Protein AF-0000000083132086 (afdb_homodimer)

Solvent-accessible surface area (backbone atoms only — not comparable to full-atom values): 14743 Å² total; per-residue (Å²): 107,67,65,33,51,48,26,46,50,50,18,37,51,47,20,21,53,32,26,21,45,52,26,20,64,42,41,53,48,72,72,57,39,75,63,42,84,55,57,67,35,24,51,50,41,51,53,35,70,77,42,48,62,50,51,45,42,26,38,50,49,53,28,51,49,21,50,50,52,20,52,53,43,32,40,50,41,43,30,73,74,72,30,68,86,46,33,64,59,50,50,53,51,48,48,52,48,39,47,44,64,11,36,42,50,28,25,42,50,16,50,73,40,16,85,78,42,43,57,62,40,26,53,54,45,52,52,41,33,61,73,32,40,71,58,40,53,53,48,48,59,58,46,48,57,52,52,56,63,70,95,109,66,66,36,51,48,25,46,50,49,18,38,51,49,19,20,53,32,26,22,44,52,25,20,64,42,40,54,48,72,71,56,39,74,64,41,83,55,56,67,37,26,51,48,41,50,51,37,69,76,41,47,61,50,50,47,43,27,38,51,48,52,28,50,49,21,50,50,50,20,52,53,42,32,41,51,41,42,31,73,75,71,30,70,85,46,33,64,59,50,50,54,52,49,49,52,47,41,47,45,64,11,35,44,50,27,24,43,49,16,51,75,41,17,86,79,42,44,58,63,39,24,53,52,45,52,53,41,34,61,72,33,40,73,59,40,54,54,48,49,59,57,45,48,56,50,52,58,63,71,95

Radius of gyration: 19.29 Å; Cα contacts (8 Å, |Δi|>4): 379; chains: 2; bounding box: 40×55×46 Å

Nearest PDB structures (foldseek):
  7m1t-assembly1_B  TM=8.915E-01  e=3.059E-04  Methanoculleus thermophilus
  7m1t-assembly1_A  TM=8.456E-01  e=3.059E-04  Methanoculleus thermophilus
  7cfg-assembly1_A-2  TM=8.286E-01  e=5.144E-04  Thermus parvatiensis
  7m1u-assembly1_B  TM=8.649E-01  e=9.507E-04  Methanoculleus thermophilus
  7cff-assembly1_A-2  TM=7.088E-01  e=2.655E-04  Thermus parvatiensis

Structure (mmCIF, N/CA/C/O backbone):
data_AF-0000000083132086-model_v1
#
loop_
_entity.id
_entity.type
_entity.pdbx_description
1 polymer 'Mg2+ and Co2+ transporter CorB'
#
loop_
_atom_site.group_PDB
_atom_site.id
_atom_site.type_symbol
_atom_site.label_atom_id
_atom_site.label_alt_id
_atom_site.label_comp_id
_atom_site.label_asym_id
_atom_site.label_entity_id
_atom_site.label_seq_id
_atom_site.pdbx_PDB_ins_code
_atom_site.Cartn_x
_atom_site.Cartn_y
_atom_site.Cartn_z
_atom_site.occupancy
_atom_site.B_iso_or_equiv
_atom_site.auth_seq_id
_atom_site.auth_comp_id
_atom_site.auth_asym_id
_atom_site.auth_atom_id
_atom_site.pdbx_PDB_model_num
ATOM 1 N N . MET A 1 1 ? -17.143 -17.176 -17.148 1 86.59 1 MET A N 1
ATOM 2 C CA . MET A 1 1 ? -16.778 -15.772 -17.312 1 86.59 1 MET A CA 1
ATOM 3 C C . MET A 1 1 ? -17.264 -14.942 -16.128 1 86.59 1 MET A C 1
ATOM 5 O O . MET A 1 1 ? -16.534 -14.087 -15.622 1 86.59 1 MET A O 1
ATOM 9 N N . ALA A 1 2 ? -18.374 -15.3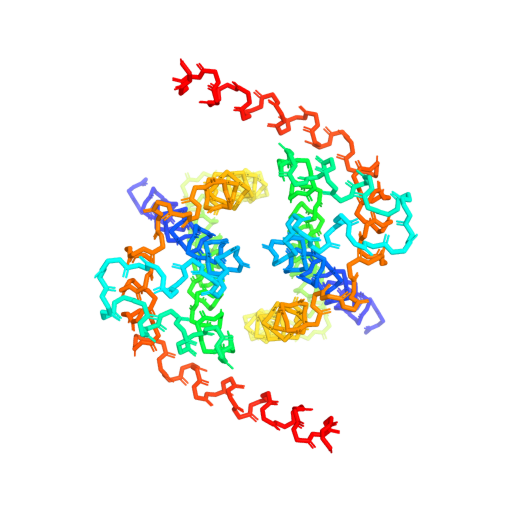59 -15.564 1 89.16 2 ALA A N 1
ATOM 10 C CA . ALA A 1 2 ? -18.938 -14.625 -14.434 1 89.16 2 ALA A CA 1
ATOM 11 C C . ALA A 1 2 ? -18.022 -14.705 -13.216 1 89.16 2 ALA A C 1
ATOM 13 O O . ALA A 1 2 ? -17.79 -13.701 -12.539 1 89.16 2 ALA A O 1
ATOM 14 N N . LEU A 1 3 ? -17.484 -15.832 -13.006 1 89.24 3 LEU A N 1
ATOM 15 C CA . LEU A 1 3 ? -16.595 -16.009 -11.863 1 89.24 3 LEU A CA 1
ATOM 16 C C . LEU A 1 3 ? -15.306 -15.216 -12.048 1 89.24 3 LEU A C 1
ATOM 18 O O . LEU A 1 3 ? -14.784 -14.639 -11.092 1 89.24 3 LEU A O 1
ATOM 22 N N . LEU A 1 4 ? -14.847 -15.204 -13.255 1 91.67 4 LEU A N 1
ATOM 23 C CA . LEU A 1 4 ? -13.652 -14.432 -13.579 1 91.67 4 LEU A CA 1
ATOM 24 C C . LEU A 1 4 ? -13.87 -12.949 -13.299 1 91.67 4 LEU A C 1
ATOM 26 O O . LEU A 1 4 ? -13.064 -12.318 -12.611 1 91.67 4 LEU A O 1
ATOM 30 N N . ILE A 1 5 ? -14.926 -12.443 -13.757 1 92.47 5 ILE A N 1
ATOM 31 C CA . ILE A 1 5 ? -15.272 -11.038 -13.572 1 92.47 5 ILE A CA 1
ATOM 32 C C . ILE A 1 5 ? -15.521 -10.759 -12.091 1 92.47 5 ILE A C 1
ATOM 34 O O . ILE A 1 5 ? -15.172 -9.689 -11.588 1 92.47 5 ILE A O 1
ATOM 38 N N . GLY A 1 6 ? -16.155 -11.74 -11.464 1 94.07 6 GLY A N 1
ATOM 39 C CA . GLY A 1 6 ? -16.403 -11.603 -10.038 1 94.07 6 GLY A CA 1
ATOM 40 C C .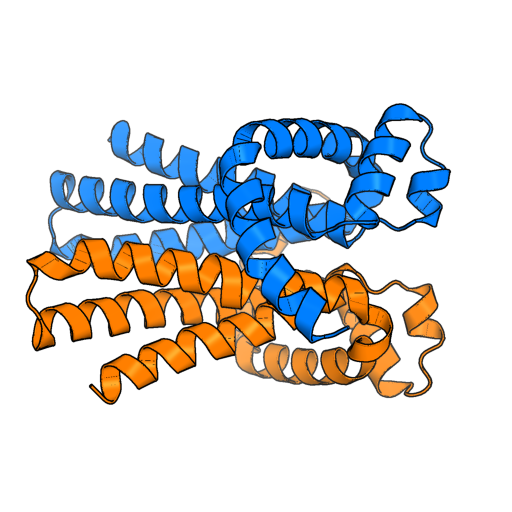 GLY A 1 6 ? -15.133 -11.44 -9.224 1 94.07 6 GLY A C 1
ATOM 41 O O . GLY A 1 6 ? -15.042 -10.549 -8.377 1 94.07 6 GLY A O 1
ATOM 42 N N . PHE A 1 7 ? -14.177 -12.253 -9.493 1 92.98 7 PHE A N 1
ATOM 43 C CA . PHE A 1 7 ? -12.901 -12.17 -8.792 1 92.98 7 PHE A CA 1
ATOM 44 C C . PHE A 1 7 ? -12.196 -10.855 -9.105 1 92.98 7 PHE A C 1
ATOM 46 O O . PHE A 1 7 ? -11.594 -10.242 -8.221 1 92.98 7 PHE A O 1
ATOM 53 N N . LEU A 1 8 ? -12.3 -10.478 -10.313 1 92.86 8 LEU A N 1
ATOM 54 C CA . LEU A 1 8 ? -11.662 -9.238 -10.741 1 92.86 8 LEU A CA 1
ATOM 55 C C . LEU A 1 8 ? -12.281 -8.036 -10.036 1 92.86 8 LEU A C 1
ATOM 57 O O . LEU A 1 8 ? -11.564 -7.191 -9.495 1 92.86 8 LEU A O 1
ATOM 61 N N . ILE A 1 9 ? -13.52 -7.953 -10.027 1 94.52 9 ILE A N 1
ATOM 62 C CA . ILE A 1 9 ? -14.232 -6.827 -9.431 1 94.52 9 ILE A CA 1
ATOM 63 C C . ILE A 1 9 ? -13.998 -6.809 -7.923 1 94.52 9 ILE A C 1
ATOM 65 O O . ILE A 1 9 ? -13.776 -5.747 -7.335 1 94.52 9 ILE A O 1
ATOM 69 N N . PHE A 1 10 ? -14.068 -7.947 -7.346 1 93.83 10 PHE A N 1
ATOM 70 C CA . PHE A 1 10 ? -13.829 -8.046 -5.911 1 93.83 10 PHE A CA 1
ATOM 71 C C . PHE A 1 10 ? -12.443 -7.522 -5.555 1 93.83 10 PHE A C 1
ATOM 73 O O . PHE A 1 10 ? -12.293 -6.731 -4.621 1 93.83 10 PHE A O 1
ATOM 80 N N . SER A 1 11 ? -11.473 -7.985 -6.293 1 92.59 11 SER A N 1
ATOM 81 C CA . SER A 1 11 ? -10.088 -7.609 -6.029 1 92.59 11 SER A CA 1
ATOM 82 C C . SER A 1 11 ? -9.869 -6.116 -6.249 1 92.59 11 SER A C 1
ATOM 84 O O . SER A 1 11 ? -9.308 -5.433 -5.39 1 92.59 11 SER A O 1
ATOM 86 N N . LEU A 1 12 ? -10.357 -5.566 -7.304 1 94.07 12 LEU A N 1
ATOM 87 C CA . LEU A 1 12 ? -10.117 -4.172 -7.661 1 94.07 12 LEU A CA 1
ATOM 88 C C . LEU A 1 12 ? -10.903 -3.235 -6.751 1 94.07 12 LEU A C 1
ATOM 90 O O . LEU A 1 12 ? -10.379 -2.21 -6.307 1 94.07 12 LEU A O 1
ATOM 94 N N . LEU A 1 13 ? -12.139 -3.558 -6.445 1 95.3 13 LEU A N 1
ATOM 95 C CA . LEU A 1 13 ? -12.99 -2.68 -5.65 1 95.3 13 LEU A CA 1
ATOM 96 C C . LEU A 1 13 ? -12.525 -2.642 -4.198 1 95.3 13 LEU A C 1
ATOM 98 O O . LEU A 1 13 ? -12.476 -1.573 -3.585 1 95.3 13 LEU A O 1
ATOM 102 N N . THR A 1 14 ? -12.276 -3.816 -3.691 1 95.17 14 THR A N 1
ATOM 103 C CA . THR A 1 14 ? -11.796 -3.871 -2.315 1 95.17 14 THR A CA 1
ATOM 104 C C . THR A 1 14 ? -10.48 -3.112 -2.17 1 95.17 14 THR A C 1
ATOM 106 O O . THR A 1 14 ? -10.317 -2.311 -1.248 1 95.17 14 THR A O 1
ATOM 109 N N . SER A 1 15 ? -9.595 -3.358 -3.057 1 94.06 15 SER A N 1
ATOM 110 C CA . SER A 1 15 ? -8.3 -2.685 -3.026 1 94.06 15 SER A CA 1
ATOM 111 C C . SER A 1 15 ? -8.451 -1.184 -3.245 1 94.06 15 SER A C 1
ATOM 113 O O . SER A 1 15 ? -7.741 -0.387 -2.629 1 94.06 15 SER A O 1
ATOM 115 N N . PHE A 1 16 ? -9.362 -0.814 -4.137 1 96.12 16 PHE A N 1
ATOM 116 C CA . PHE A 1 16 ? -9.639 0.593 -4.404 1 96.12 16 PHE A CA 1
ATOM 117 C C . PHE A 1 16 ? -10.07 1.311 -3.131 1 96.12 16 PHE A C 1
ATOM 119 O O . PHE A 1 16 ? -9.525 2.363 -2.79 1 96.12 16 PHE A O 1
ATOM 126 N N . VAL A 1 17 ? -10.976 0.755 -2.445 1 97.51 17 VAL A N 1
ATOM 127 C CA . VAL A 1 17 ? -11.517 1.36 -1.232 1 97.51 17 VAL A CA 1
ATOM 128 C C . VAL A 1 17 ? -10.437 1.412 -0.155 1 97.51 17 VAL A C 1
ATOM 130 O O . VAL A 1 17 ? -10.243 2.446 0.489 1 97.51 17 VAL A O 1
ATOM 133 N N . CYS A 1 18 ? -9.71 0.363 0.028 1 97.51 18 CYS A N 1
ATOM 134 C CA . CYS A 1 18 ? -8.664 0.303 1.043 1 97.51 18 CYS A CA 1
ATOM 135 C C . CYS A 1 18 ? -7.556 1.306 0.744 1 97.51 18 CYS A C 1
ATOM 137 O O . CYS A 1 18 ? -7.009 1.924 1.659 1 97.51 18 CYS A O 1
ATOM 139 N N . SER A 1 19 ? -7.256 1.45 -0.523 1 97.12 19 SER A N 1
ATOM 140 C CA . SER A 1 19 ? -6.216 2.384 -0.941 1 97.12 19 SER A CA 1
ATOM 141 C C . SER A 1 19 ? -6.606 3.824 -0.622 1 97.12 19 SER A C 1
ATOM 143 O O . SER A 1 19 ? -5.787 4.597 -0.121 1 97.12 19 SER A O 1
ATOM 145 N N . VAL A 1 20 ? -7.833 4.163 -0.904 1 97.89 20 VAL A N 1
ATOM 146 C CA . VAL A 1 20 ? -8.319 5.504 -0.597 1 97.89 20 VAL A CA 1
ATOM 147 C C . VAL A 1 20 ? -8.286 5.734 0.912 1 97.89 20 VAL A C 1
ATOM 149 O O . VAL A 1 20 ? -7.801 6.768 1.378 1 97.89 20 VAL A O 1
ATOM 152 N N . LEU A 1 21 ? -8.802 4.78 1.669 1 98.54 21 LEU A N 1
ATOM 153 C CA . LEU A 1 21 ? -8.866 4.906 3.121 1 98.54 21 LEU A CA 1
ATOM 154 C C . LEU A 1 21 ? -7.47 5.068 3.714 1 98.54 21 LEU A C 1
ATOM 156 O O . LEU A 1 21 ? -7.262 5.893 4.607 1 98.54 21 LEU A O 1
ATOM 160 N N . GLU A 1 22 ? -6.522 4.278 3.234 1 98.25 22 GLU A N 1
ATOM 161 C CA . GLU A 1 22 ? -5.141 4.349 3.702 1 98.25 22 GLU A CA 1
ATOM 162 C C . GLU A 1 22 ? -4.539 5.727 3.44 1 98.25 22 GLU A C 1
ATOM 164 O O . GLU A 1 22 ? -3.905 6.311 4.32 1 98.25 22 GLU A O 1
ATOM 169 N N . ALA A 1 23 ? -4.74 6.218 2.226 1 98.17 23 ALA A N 1
ATOM 170 C CA . ALA A 1 23 ? -4.178 7.508 1.835 1 98.17 23 ALA A CA 1
ATOM 171 C C . ALA A 1 23 ? -4.781 8.642 2.659 1 98.17 23 ALA A C 1
ATOM 173 O O . ALA A 1 23 ? -4.067 9.55 3.092 1 98.17 23 ALA A O 1
ATOM 174 N N . VAL A 1 24 ? -6.074 8.611 2.875 1 98.43 24 VAL A N 1
ATOM 175 C CA . VAL A 1 24 ? -6.745 9.633 3.671 1 98.43 24 VAL A CA 1
ATOM 176 C C . VAL A 1 24 ? -6.235 9.587 5.109 1 98.43 24 VAL A C 1
ATOM 178 O O . VAL A 1 24 ? -5.911 10.623 5.693 1 98.43 24 VAL A O 1
ATOM 181 N N . LEU A 1 25 ? -6.147 8.419 5.671 1 98.47 25 LEU A N 1
ATOM 182 C CA . LEU A 1 25 ? -5.701 8.241 7.049 1 98.47 25 LEU A CA 1
ATOM 183 C C . LEU A 1 25 ? -4.302 8.815 7.246 1 98.47 25 LEU A C 1
ATOM 185 O O . LEU A 1 25 ? -4.046 9.512 8.23 1 98.47 25 LEU A O 1
ATOM 189 N N . LEU A 1 26 ? -3.433 8.572 6.314 1 97.9 26 LEU A N 1
ATOM 190 C CA . LEU A 1 26 ? -2.044 8.993 6.455 1 97.9 26 LEU A CA 1
ATOM 191 C C . LEU A 1 26 ? -1.89 10.476 6.137 1 97.9 26 LEU A C 1
ATOM 193 O O . LEU A 1 26 ? -0.965 11.128 6.626 1 97.9 26 LEU A O 1
ATOM 197 N N . SER A 1 27 ? -2.84 11.035 5.411 1 97.54 27 SER A N 1
ATOM 198 C CA . SER A 1 27 ? -2.717 12.412 4.945 1 97.54 27 SER A CA 1
ATOM 199 C C . SER A 1 27 ? -3.416 13.382 5.891 1 97.54 27 SER A C 1
ATOM 201 O O . SER A 1 27 ? -3.068 14.563 5.948 1 97.54 27 SER A O 1
ATOM 203 N N . VAL A 1 28 ? -4.401 12.915 6.594 1 97.49 28 VAL A N 1
ATOM 204 C CA . VAL A 1 28 ? -5.194 13.8 7.442 1 97.49 28 VAL A CA 1
ATOM 205 C C . VAL A 1 28 ? -4.335 14.319 8.593 1 97.49 28 VAL A C 1
ATOM 207 O O . VAL A 1 28 ? -3.52 13.58 9.15 1 97.49 28 VAL A O 1
ATOM 210 N N . THR A 1 29 ? -4.553 15.534 8.941 1 95.16 29 THR A N 1
ATOM 211 C CA . THR A 1 29 ? -3.737 16.156 9.978 1 95.16 29 THR A CA 1
ATOM 212 C C . THR A 1 29 ? -4.546 16.353 11.256 1 95.16 29 THR A C 1
ATOM 214 O O . THR A 1 29 ? -5.774 16.453 11.211 1 95.16 29 THR A O 1
ATOM 217 N N . LEU A 1 30 ? -3.838 16.434 12.344 1 94.38 30 LEU A N 1
ATOM 218 C CA . LEU A 1 30 ? -4.49 16.584 13.641 1 94.38 30 LEU A CA 1
ATOM 219 C C . LEU A 1 30 ? -5.268 17.893 13.71 1 94.38 30 LEU A C 1
ATOM 221 O O . LEU A 1 30 ? -6.396 17.924 14.207 1 94.38 30 LEU A O 1
ATOM 225 N N . PRO A 1 31 ? -4.735 18.976 13.122 1 95.72 31 PRO A N 1
ATOM 226 C CA . PRO A 1 31 ? -5.509 20.22 13.13 1 95.72 31 PRO A CA 1
ATOM 227 C C . PRO A 1 31 ? -6.832 20.097 12.378 1 95.72 31 PRO A C 1
ATOM 229 O O . PRO A 1 31 ? -7.855 20.615 12.833 1 95.72 31 PRO A O 1
ATOM 232 N N . HIS A 1 32 ? -6.836 19.401 11.322 1 96.11 32 HIS A N 1
ATOM 233 C CA . HIS A 1 32 ? -8.065 19.207 10.562 1 96.11 32 HIS A CA 1
ATOM 234 C C . HIS A 1 32 ? -9.076 18.38 11.351 1 96.11 32 HIS A C 1
ATOM 236 O O . HIS A 1 32 ? -10.271 18.684 11.346 1 96.11 32 HIS A O 1
ATOM 242 N N . ILE A 1 33 ? -8.595 17.392 11.996 1 96.92 33 ILE A N 1
ATOM 243 C CA . ILE A 1 33 ? -9.445 16.508 12.786 1 96.92 33 ILE A CA 1
ATOM 244 C C . ILE A 1 33 ? -10.158 17.311 13.871 1 96.92 33 ILE A C 1
ATOM 246 O O . ILE A 1 33 ? -11.351 17.117 14.114 1 96.92 33 ILE A O 1
ATOM 250 N N . ALA A 1 34 ? -9.449 18.196 14.441 1 95.76 34 ALA A N 1
ATOM 251 C CA . ALA A 1 34 ? -9.986 19.024 15.517 1 95.76 34 ALA A CA 1
ATOM 252 C C . ALA A 1 34 ? -11.08 19.954 14.999 1 95.76 34 ALA A C 1
ATOM 254 O O . ALA A 1 34 ? -11.953 20.38 15.76 1 95.76 34 ALA A O 1
ATOM 255 N N . LEU A 1 35 ? -11.129 20.183 13.684 1 95.44 35 LEU A N 1
ATOM 256 C CA . LEU A 1 35 ? -12.047 21.151 13.095 1 95.44 35 LEU A CA 1
ATOM 257 C C . LEU A 1 35 ? -13.239 20.449 12.452 1 95.44 35 LEU A C 1
ATOM 259 O O . LEU A 1 35 ? -14.169 21.105 11.978 1 95.44 35 LEU A O 1
ATOM 263 N N . LEU A 1 36 ? -13.207 19.202 12.506 1 95.65 36 LEU A N 1
ATOM 264 C CA . LEU A 1 36 ? -14.299 18.465 11.881 1 95.65 36 LEU A CA 1
ATOM 265 C C . LEU A 1 36 ? -15.631 18.801 12.545 1 95.65 36 LEU A C 1
ATOM 267 O O . LEU A 1 36 ? -15.724 18.84 13.774 1 95.65 36 LEU A O 1
ATOM 271 N N . LYS A 1 37 ? -16.625 19.025 11.76 1 94.33 37 LYS A N 1
ATOM 272 C CA . LYS A 1 37 ? -17.959 19.331 12.269 1 94.33 37 LYS A CA 1
ATOM 273 C C . LYS A 1 37 ? -18.56 18.13 12.993 1 94.33 37 LYS A C 1
ATOM 275 O O . LYS A 1 37 ? -19.185 18.283 14.045 1 94.33 37 LYS A O 1
ATOM 280 N N . ASN A 1 38 ? -18.413 16.989 12.332 1 95.82 38 ASN A N 1
ATOM 281 C CA . ASN A 1 38 ? -18.85 15.76 12.985 1 95.82 38 ASN A CA 1
ATOM 282 C C . ASN A 1 38 ? -17.86 15.312 14.057 1 95.82 38 ASN A C 1
ATOM 284 O O . ASN A 1 38 ? -16.882 14.625 13.757 1 95.82 38 ASN A O 1
ATOM 288 N N . LYS A 1 39 ? -18.196 15.53 15.292 1 96.09 39 LYS A N 1
ATOM 289 C CA . LYS A 1 39 ? -17.29 15.3 16.413 1 96.09 39 LYS A CA 1
ATOM 290 C C . LYS A 1 39 ? -17.021 13.81 16.606 1 96.09 39 LYS A C 1
ATOM 292 O O . LYS A 1 39 ? -15.934 13.421 17.038 1 96.09 39 LYS A O 1
ATOM 297 N N . LYS A 1 40 ? -17.997 13.052 16.293 1 97.81 40 LYS A N 1
ATOM 298 C CA . LYS A 1 40 ? -17.81 11.608 16.408 1 97.81 40 LYS A CA 1
ATOM 299 C C . LYS A 1 40 ? -16.763 11.109 15.417 1 97.81 40 LYS A C 1
ATOM 301 O O . LYS A 1 40 ? -15.88 10.329 15.779 1 97.81 40 LYS A O 1
ATOM 306 N N . ALA A 1 41 ? -16.832 11.536 14.246 1 97.84 41 ALA A N 1
ATOM 307 C CA . ALA A 1 41 ? -15.836 11.192 13.234 1 97.84 41 ALA A CA 1
ATOM 308 C C . ALA A 1 41 ? -14.448 11.677 13.642 1 97.84 41 ALA A C 1
ATOM 310 O O . ALA A 1 41 ? -13.453 10.981 13.429 1 97.84 41 ALA A O 1
ATOM 311 N N . GLY A 1 42 ? -14.426 12.903 14.199 1 98.1 42 GLY A N 1
ATOM 312 C CA . GLY A 1 42 ? -13.169 13.442 14.692 1 98.1 42 GLY A CA 1
ATOM 313 C C . GLY A 1 42 ? -12.536 12.588 15.773 1 98.1 42 GLY A C 1
ATOM 314 O O . GLY A 1 42 ? -11.328 12.342 15.75 1 98.1 42 GLY A O 1
ATOM 315 N N . LYS A 1 43 ? -13.336 12.072 16.664 1 98.04 43 LYS A N 1
ATOM 316 C CA . LYS A 1 43 ? -12.846 11.234 17.755 1 98.04 43 LYS A CA 1
ATOM 317 C C . LYS A 1 43 ? -12.305 9.907 17.229 1 98.04 43 LYS A C 1
ATOM 319 O O . LYS A 1 43 ? -11.27 9.425 17.693 1 98.04 43 LYS A O 1
ATOM 324 N N . ILE A 1 44 ? -12.966 9.382 16.321 1 98.22 44 ILE A N 1
ATOM 325 C CA . ILE A 1 44 ? -12.558 8.114 15.726 1 98.22 44 ILE A CA 1
ATOM 326 C C . ILE A 1 44 ? -11.204 8.277 15.04 1 98.22 44 ILE A C 1
ATOM 328 O O . ILE A 1 44 ? -10.279 7.499 15.284 1 98.22 44 ILE A O 1
ATOM 332 N N . LEU A 1 45 ? -11.055 9.339 14.24 1 98.19 45 LEU A N 1
ATOM 333 C CA . LEU A 1 45 ? -9.821 9.564 13.495 1 98.19 45 LEU A CA 1
ATOM 334 C C . LEU A 1 45 ? -8.668 9.887 14.439 1 98.19 45 LEU A C 1
ATOM 336 O O . LEU A 1 45 ? -7.535 9.456 14.212 1 98.19 45 LEU A O 1
ATOM 340 N N . ALA A 1 46 ? -8.983 10.682 15.469 1 97.86 46 ALA A N 1
ATOM 341 C CA . ALA A 1 46 ? -7.951 10.997 16.454 1 97.86 46 ALA A CA 1
ATOM 342 C C . ALA A 1 46 ? -7.43 9.731 17.127 1 97.86 46 ALA A C 1
ATOM 344 O O . ALA A 1 46 ? -6.229 9.6 17.373 1 97.86 46 ALA A O 1
ATOM 345 N N . GLY A 1 47 ? -8.336 8.867 17.432 1 97.46 47 GLY A N 1
ATOM 346 C CA . GLY A 1 47 ? -7.944 7.582 17.989 1 97.46 47 GLY A CA 1
ATOM 347 C C . GLY A 1 47 ? -7.061 6.772 17.058 1 97.46 47 GLY A C 1
ATOM 348 O O . GLY A 1 47 ? -6.059 6.197 17.489 1 97.46 47 GLY A O 1
ATOM 349 N N . PHE A 1 48 ? -7.379 6.749 15.815 1 97.21 48 PHE A N 1
ATOM 350 C CA . PHE A 1 48 ? -6.607 6.007 14.826 1 97.21 48 PHE A CA 1
ATOM 351 C C . PHE A 1 48 ? -5.246 6.655 14.603 1 97.21 48 PHE A C 1
ATOM 353 O O . PHE A 1 48 ? -4.25 5.962 14.387 1 97.21 48 PHE A O 1
ATOM 360 N N . LYS A 1 49 ? -5.2 7.977 14.627 1 95.94 49 LYS A N 1
ATOM 361 C CA . LYS A 1 49 ? -3.933 8.68 14.449 1 95.94 49 LYS A CA 1
ATOM 362 C C . LYS A 1 49 ? -3.006 8.452 15.64 1 95.94 49 LYS A C 1
ATOM 364 O O . LYS A 1 49 ? -1.782 8.467 15.492 1 95.94 49 LYS A O 1
ATOM 369 N N . SER A 1 50 ? -3.593 8.275 16.814 1 94.84 50 SER A N 1
ATOM 370 C CA . SER A 1 50 ? -2.804 8.028 18.016 1 94.84 50 SER A CA 1
ATOM 371 C C . SER A 1 50 ? -2.238 6.612 18.024 1 94.84 50 SER A C 1
ATOM 373 O O . SER A 1 50 ? -1.232 6.343 18.685 1 94.84 50 SER A O 1
ATOM 375 N N . ASP A 1 51 ? -2.922 5.707 17.304 1 92.99 51 ASP A N 1
ATOM 376 C CA . ASP A 1 51 ? -2.462 4.333 17.124 1 92.99 51 ASP A CA 1
ATOM 377 C C . ASP A 1 51 ? -2.723 3.849 15.7 1 92.99 51 ASP A C 1
ATOM 379 O O . ASP A 1 51 ? -3.753 3.227 15.429 1 92.99 51 ASP A O 1
ATOM 383 N N . LEU A 1 52 ? -1.72 3.992 14.928 1 94 52 LEU A N 1
ATOM 384 C CA . LEU A 1 52 ? -1.874 3.728 13.501 1 94 52 LEU A CA 1
ATOM 385 C C . LEU A 1 52 ? -1.845 2.23 13.219 1 94 52 LEU A C 1
ATOM 387 O O . LEU A 1 52 ? -2.253 1.789 12.142 1 94 52 LEU A O 1
ATOM 391 N N . ASN A 1 53 ? -1.399 1.466 14.173 1 92.32 53 ASN A N 1
ATOM 392 C CA . ASN A 1 53 ? -1.253 0.031 13.95 1 92.32 53 ASN A CA 1
ATOM 393 C C . ASN A 1 53 ? -2.594 -0.626 13.636 1 92.32 53 ASN A C 1
ATOM 395 O O . ASN A 1 53 ? -2.699 -1.413 12.695 1 92.32 53 ASN A O 1
ATOM 399 N N . LYS A 1 54 ? -3.592 -0.245 14.297 1 94.23 54 LYS A N 1
ATOM 400 C CA . LYS A 1 54 ? -4.887 -0.908 14.175 1 94.23 54 LYS A CA 1
ATOM 401 C C . LYS A 1 54 ? -5.515 -0.639 12.81 1 94.23 54 LYS A C 1
ATOM 403 O O . LYS A 1 54 ? -5.825 -1.574 12.069 1 94.23 54 LYS A O 1
ATOM 408 N N . PRO A 1 55 ? -5.698 0.626 12.507 1 96.69 55 PRO A N 1
ATOM 409 C CA . PRO A 1 55 ? -6.353 0.864 11.218 1 96.69 55 PRO A CA 1
ATOM 410 C C . PRO A 1 55 ? -5.494 0.433 10.032 1 96.69 55 PRO A C 1
ATOM 412 O O . PRO A 1 55 ? -6.024 -0.021 9.014 1 96.69 55 PRO A O 1
ATOM 415 N N . LEU A 1 56 ? -4.194 0.534 10.086 1 96.2 56 LEU A N 1
ATOM 416 C CA . LEU A 1 56 ? -3.333 0.092 8.995 1 96.2 56 LEU A CA 1
ATOM 417 C C . LEU A 1 56 ? -3.384 -1.425 8.842 1 96.2 56 LEU A C 1
ATOM 419 O O . LEU A 1 56 ? -3.446 -1.938 7.722 1 96.2 56 LEU A O 1
ATOM 423 N N . THR A 1 57 ? -3.352 -2.091 9.982 1 94.81 57 THR A N 1
ATOM 424 C CA . THR A 1 57 ? -3.474 -3.544 9.938 1 94.81 57 THR A CA 1
ATOM 425 C C . THR A 1 57 ? -4.775 -3.956 9.255 1 94.81 57 THR A C 1
ATOM 427 O O . THR A 1 57 ? -4.782 -4.858 8.414 1 94.81 57 THR A O 1
ATOM 430 N N . ALA A 1 58 ? -5.826 -3.279 9.632 1 96.41 58 ALA A N 1
ATOM 431 C CA . ALA A 1 58 ? -7.137 -3.619 9.085 1 96.41 58 ALA A CA 1
ATOM 432 C C . ALA A 1 58 ? -7.175 -3.399 7.575 1 96.41 58 ALA A C 1
ATOM 434 O O . ALA A 1 58 ? -7.538 -4.303 6.819 1 96.41 58 ALA A O 1
ATOM 435 N N . VAL A 1 59 ? -6.777 -2.273 7.151 1 97.13 59 VAL A N 1
ATOM 436 C CA . VAL A 1 59 ? -6.882 -1.888 5.747 1 97.13 59 VAL A CA 1
ATOM 437 C C . VAL A 1 59 ? -5.892 -2.699 4.913 1 97.13 59 VAL A C 1
ATOM 439 O O . VAL A 1 59 ? -6.23 -3.176 3.827 1 97.13 59 VAL A O 1
ATOM 442 N N . LEU A 1 60 ? -4.691 -2.897 5.39 1 94.73 60 LEU A N 1
ATOM 443 C CA . LEU A 1 60 ? -3.648 -3.575 4.629 1 94.73 60 LEU A CA 1
ATOM 444 C C . LEU A 1 60 ? -3.924 -5.072 4.542 1 94.73 60 LEU A C 1
ATOM 446 O O . LEU A 1 60 ? -3.618 -5.707 3.53 1 94.73 60 LEU A O 1
ATOM 450 N N . THR A 1 61 ? -4.463 -5.581 5.598 1 93.07 61 THR A N 1
ATOM 451 C CA . THR A 1 61 ? -4.838 -6.991 5.561 1 93.07 61 THR A CA 1
ATOM 452 C C . THR A 1 61 ? -5.911 -7.237 4.504 1 93.07 61 THR A C 1
ATOM 454 O O . THR A 1 61 ? -5.778 -8.141 3.676 1 93.07 61 THR A O 1
ATOM 457 N N . LEU A 1 62 ? -6.925 -6.46 4.572 1 94 62 LEU A N 1
ATOM 458 C CA . LEU A 1 62 ? -8.006 -6.623 3.607 1 94 62 LEU A CA 1
ATOM 459 C C . LEU A 1 62 ? -7.504 -6.395 2.185 1 94 62 LEU A C 1
ATOM 461 O O . LEU A 1 62 ? -7.91 -7.1 1.258 1 94 62 LEU A O 1
ATOM 465 N N . ASN A 1 63 ? -6.697 -5.434 2.007 1 92.63 63 ASN A N 1
ATOM 466 C CA . ASN A 1 63 ? -6.113 -5.143 0.702 1 92.63 63 ASN A CA 1
ATOM 467 C C . ASN A 1 63 ? -5.287 -6.317 0.184 1 92.63 63 ASN A C 1
ATOM 469 O O . ASN A 1 63 ? -5.396 -6.69 -0.986 1 92.63 63 ASN A O 1
ATOM 473 N N . THR A 1 64 ? -4.471 -6.883 1.02 1 86.58 64 THR A N 1
ATOM 474 C CA . THR A 1 64 ? -3.637 -8.025 0.661 1 86.58 64 THR A CA 1
ATOM 475 C C . THR A 1 64 ? -4.499 -9.238 0.322 1 86.58 64 THR A C 1
ATOM 477 O O . THR A 1 64 ? -4.209 -9.966 -0.63 1 86.58 64 THR A O 1
ATOM 480 N N . VAL A 1 65 ? -5.505 -9.462 1.071 1 86.78 65 VAL A N 1
ATOM 481 C CA . VAL A 1 65 ? -6.437 -10.551 0.795 1 86.78 65 VAL A CA 1
ATOM 482 C C . VAL A 1 65 ? -7.121 -10.317 -0.55 1 86.78 65 VAL A C 1
ATOM 484 O O . VAL A 1 65 ? -7.283 -11.249 -1.342 1 86.78 65 VAL A O 1
ATOM 487 N N . GLY A 1 66 ? -7.553 -9.109 -0.755 1 88.81 66 GLY A N 1
ATOM 488 C CA . GLY A 1 66 ? -8.13 -8.769 -2.046 1 88.81 66 GLY A CA 1
ATOM 489 C C . GLY A 1 66 ? -7.211 -9.082 -3.212 1 88.81 66 GLY A C 1
ATOM 490 O O . GLY A 1 66 ? -7.63 -9.707 -4.189 1 88.81 66 GLY A O 1
ATOM 491 N N . HIS A 1 67 ? -5.939 -8.711 -3.109 1 85.58 67 HIS A N 1
ATOM 492 C CA . HIS A 1 67 ? -4.947 -8.959 -4.15 1 85.58 67 HIS A CA 1
ATOM 493 C C . HIS A 1 67 ? -4.732 -10.454 -4.361 1 85.58 67 HIS A C 1
ATOM 495 O O . HIS A 1 67 ? -4.693 -10.924 -5.501 1 85.58 67 HIS A O 1
ATOM 501 N N . THR A 1 68 ? -4.607 -11.17 -3.298 1 81.65 68 THR A N 1
ATOM 502 C CA . THR A 1 68 ? -4.297 -12.594 -3.361 1 81.65 68 THR A CA 1
ATOM 503 C C . THR A 1 68 ? -5.475 -13.379 -3.931 1 81.65 68 THR A C 1
ATOM 505 O O . THR A 1 68 ? -5.301 -14.203 -4.831 1 81.65 68 THR A O 1
ATOM 508 N N . VAL A 1 69 ? -6.675 -13.111 -3.4 1 85.23 69 VAL A N 1
ATOM 509 C CA . VAL A 1 69 ? -7.874 -13.781 -3.892 1 85.23 69 VAL A CA 1
ATOM 510 C C . VAL A 1 69 ? -8.088 -13.441 -5.365 1 85.23 69 VAL A C 1
ATOM 512 O O . VAL A 1 69 ? -8.475 -14.303 -6.157 1 85.23 69 VAL A O 1
ATOM 515 N N . GLY A 1 70 ? -7.828 -12.221 -5.697 1 87.32 70 GLY A N 1
ATOM 516 C CA . GLY A 1 70 ? -7.928 -11.813 -7.089 1 87.32 70 GLY A CA 1
ATOM 517 C C . GLY A 1 70 ? -6.936 -12.522 -7.992 1 87.32 70 GLY A C 1
ATOM 518 O O . GLY A 1 70 ? -7.304 -13.015 -9.06 1 87.32 70 GLY A O 1
ATOM 519 N N . ALA A 1 71 ? -5.717 -12.567 -7.585 1 83.85 71 ALA A N 1
ATOM 520 C CA . ALA A 1 71 ? -4.666 -13.189 -8.386 1 83.85 71 ALA A CA 1
ATOM 521 C C . ALA A 1 71 ? -4.937 -14.677 -8.586 1 83.85 71 ALA A C 1
ATOM 523 O O . ALA A 1 71 ? -4.853 -15.185 -9.707 1 83.85 71 ALA A O 1
ATOM 524 N N . VAL A 1 72 ? -5.277 -15.369 -7.509 1 82.1 72 VAL A N 1
ATOM 525 C CA . VAL A 1 72 ? -5.543 -16.802 -7.571 1 82.1 72 VAL A CA 1
ATOM 526 C C . VAL A 1 72 ? -6.829 -17.056 -8.354 1 82.1 72 VAL A C 1
ATOM 528 O O . VAL A 1 72 ? -6.88 -17.946 -9.205 1 82.1 72 VAL A O 1
ATOM 531 N N . GLY A 1 73 ? -7.892 -16.31 -8.01 1 89.47 73 GLY A N 1
ATOM 532 C CA . GLY A 1 73 ? -9.176 -16.495 -8.667 1 89.47 73 GLY A CA 1
ATOM 533 C C . GLY A 1 73 ? -9.127 -16.222 -10.159 1 89.47 73 GLY A C 1
ATOM 534 O O . GLY A 1 73 ? -9.563 -17.05 -10.961 1 89.47 73 GLY A O 1
ATOM 535 N N . VAL A 1 74 ? -8.578 -15.068 -10.529 1 89.91 74 VAL A N 1
ATOM 536 C CA . VAL A 1 74 ? -8.475 -14.696 -11.936 1 89.91 74 VAL A CA 1
ATOM 537 C C . VAL A 1 74 ? -7.544 -15.665 -12.66 1 89.91 74 VAL A C 1
ATOM 539 O O . VAL A 1 74 ? -7.848 -16.118 -13.767 1 89.91 74 VAL A O 1
ATOM 542 N N . GLY A 1 75 ? -6.417 -15.932 -12.045 1 87.7 75 GLY A N 1
ATOM 543 C CA . GLY A 1 75 ? -5.492 -16.88 -12.645 1 87.7 75 GLY A CA 1
ATOM 544 C C . GLY A 1 75 ? -6.118 -18.236 -12.911 1 87.7 75 GLY A C 1
ATOM 545 O O . GLY A 1 75 ? -5.947 -18.803 -13.992 1 87.7 75 GLY A O 1
ATOM 546 N N . THR A 1 76 ? -6.845 -18.812 -11.962 1 87.3 76 THR A N 1
ATOM 547 C CA . THR A 1 76 ? -7.498 -20.109 -12.097 1 87.3 76 THR A CA 1
ATOM 548 C C . THR A 1 76 ? -8.557 -20.07 -13.195 1 87.3 76 THR A C 1
ATOM 550 O O . THR A 1 76 ? -8.63 -20.976 -14.028 1 87.3 76 THR A O 1
ATOM 553 N N . GLN A 1 77 ? -9.309 -19.005 -13.168 1 92.86 77 GLN A N 1
ATOM 554 C CA . GLN A 1 77 ? -10.391 -18.906 -14.142 1 92.86 77 GLN A CA 1
ATOM 555 C C . GLN A 1 77 ? -9.844 -18.731 -15.555 1 92.86 77 GLN A C 1
ATOM 557 O O . GLN A 1 77 ? -10.425 -19.236 -16.518 1 92.86 77 GLN A O 1
ATOM 562 N N . VAL A 1 78 ? -8.766 -18.02 -15.717 1 91.88 78 VAL A N 1
ATOM 563 C CA . VAL A 1 78 ? -8.151 -17.842 -17.029 1 91.88 78 VAL A CA 1
ATOM 564 C C . VAL A 1 78 ? -7.616 -19.18 -17.534 1 91.88 78 VAL A C 1
ATOM 566 O O . VAL A 1 78 ? -7.743 -19.498 -18.719 1 91.88 78 VAL A O 1
ATOM 569 N N . THR A 1 79 ? -7.025 -19.968 -16.644 1 89.54 79 THR A N 1
ATOM 570 C CA . THR A 1 79 ? -6.506 -21.279 -17.018 1 89.54 79 THR A CA 1
ATOM 571 C C . THR A 1 79 ? -7.641 -22.214 -17.426 1 89.54 79 THR A C 1
ATOM 573 O O . THR A 1 79 ? -7.51 -22.977 -18.385 1 89.54 79 THR A O 1
ATOM 576 N N . VAL A 1 80 ? -8.75 -22.182 -16.732 1 92.44 80 VAL A N 1
ATOM 577 C CA . VAL A 1 80 ? -9.894 -23.048 -17.001 1 92.44 80 VAL A CA 1
ATOM 578 C C . VAL A 1 80 ? -10.55 -22.643 -18.319 1 92.44 80 VAL A C 1
ATOM 580 O O . VAL A 1 80 ? -10.935 -23.501 -19.116 1 92.44 80 VAL A O 1
ATOM 583 N N . LEU A 1 81 ? -10.613 -21.367 -18.566 1 93.39 81 LEU A N 1
ATOM 584 C CA . LEU A 1 81 ? -11.382 -20.87 -19.702 1 93.39 81 LEU A CA 1
ATOM 585 C C . LEU A 1 81 ? -10.518 -20.807 -20.957 1 93.39 81 LEU A C 1
ATOM 587 O O . LEU A 1 81 ? -11.013 -21.018 -22.067 1 93.39 81 LEU A O 1
ATOM 591 N N . TYR A 1 82 ? -9.2 -20.377 -20.809 1 93.63 82 TYR A N 1
ATOM 592 C CA . TYR A 1 82 ? -8.41 -20.05 -21.99 1 93.63 82 TYR A CA 1
ATOM 593 C C . TYR A 1 82 ? -7.151 -20.906 -22.059 1 93.63 82 TYR A C 1
ATOM 595 O O . TYR A 1 82 ? -6.444 -20.901 -23.069 1 93.63 82 TYR A O 1
ATOM 603 N N . GLY A 1 83 ? -6.843 -21.68 -21.026 1 90.72 83 GLY A N 1
ATOM 604 C CA . GLY A 1 83 ? -5.681 -22.554 -21.027 1 90.72 83 GLY A CA 1
ATOM 605 C C . GLY A 1 83 ? -4.505 -21.985 -20.255 1 90.72 83 GLY A C 1
ATOM 606 O O . GLY A 1 83 ? -4.477 -20.791 -19.947 1 90.72 83 GLY A O 1
ATOM 607 N N . ASP A 1 84 ? -3.468 -22.775 -20.001 1 88.64 84 ASP A N 1
ATOM 608 C CA . ASP A 1 84 ? -2.339 -22.468 -19.129 1 88.64 84 ASP A CA 1
ATOM 609 C C . ASP A 1 84 ? -1.414 -21.436 -19.771 1 88.64 84 ASP A C 1
ATOM 611 O O . ASP A 1 84 ? -0.726 -20.691 -19.07 1 88.64 84 ASP A O 1
ATOM 615 N N . HIS A 1 85 ? -1.459 -21.397 -21.03 1 89.83 85 HIS A N 1
ATOM 616 C CA . HIS A 1 85 ? -0.533 -20.521 -21.738 1 89.83 85 HIS A CA 1
ATOM 617 C C . HIS A 1 85 ? -0.865 -19.053 -21.492 1 89.83 85 HIS A C 1
ATOM 619 O O . HIS A 1 85 ? -0.02 -18.179 -21.695 1 89.83 85 HIS A O 1
ATOM 625 N N . TYR A 1 86 ? -2.091 -18.798 -21.008 1 90.12 86 TYR A N 1
ATOM 626 C CA . TYR A 1 86 ? -2.517 -17.415 -20.829 1 90.12 86 TYR A CA 1
ATOM 627 C C . TYR A 1 86 ? -2.348 -16.975 -19.379 1 90.12 86 TYR A C 1
ATOM 629 O O . TYR A 1 86 ? -2.615 -15.821 -19.039 1 90.12 86 TYR A O 1
ATOM 637 N N . LEU A 1 87 ? -1.855 -17.841 -18.542 1 85.63 87 LEU A N 1
ATOM 638 C CA . LEU A 1 87 ? -1.709 -17.536 -17.123 1 85.63 87 LEU A CA 1
ATOM 639 C C . LEU A 1 87 ? -0.718 -16.396 -16.911 1 85.63 87 LEU A C 1
ATOM 641 O O . LEU A 1 87 ? -0.985 -15.471 -16.141 1 85.63 87 LEU A O 1
ATOM 645 N N . GLY A 1 88 ? 0.445 -16.45 -17.567 1 85.03 88 GLY A N 1
ATOM 646 C CA . GLY A 1 88 ? 1.444 -15.401 -17.439 1 85.03 88 GLY A CA 1
ATOM 647 C C . GLY A 1 88 ? 0.934 -14.037 -17.867 1 85.03 88 GLY A C 1
ATOM 648 O O . GLY A 1 88 ? 1.107 -13.051 -17.148 1 85.03 88 GLY A O 1
ATOM 649 N N . VAL A 1 89 ? 0.34 -13.997 -18.981 1 88.21 89 VAL A N 1
ATOM 650 C CA . VAL A 1 89 ? -0.175 -12.748 -19.534 1 88.21 89 VAL A CA 1
ATOM 651 C C . VAL A 1 89 ? -1.271 -12.195 -18.626 1 88.21 89 VAL A C 1
ATOM 653 O O . VAL A 1 89 ? -1.334 -10.987 -18.383 1 88.21 89 VAL A O 1
ATOM 656 N N . SER A 1 90 ? -2.16 -13.067 -18.2 1 88.56 90 SER A N 1
ATOM 657 C CA . SER A 1 90 ? -3.245 -12.624 -17.33 1 88.56 90 SER A CA 1
ATOM 658 C C . SER A 1 90 ? -2.709 -12.07 -16.015 1 88.56 90 SER A C 1
ATOM 660 O O . SER A 1 90 ? -3.258 -11.109 -15.471 1 88.56 90 SER A O 1
ATOM 662 N N . SER A 1 91 ? -1.667 -12.636 -15.486 1 84.12 91 SER A N 1
ATOM 663 C CA . SER A 1 91 ? -1.047 -12.159 -14.254 1 84.12 91 SER A CA 1
ATOM 664 C C . SER A 1 91 ? -0.468 -10.76 -14.432 1 84.12 91 SER A C 1
ATOM 666 O O . SER A 1 91 ? -0.613 -9.907 -13.554 1 84.12 91 SER A O 1
ATOM 668 N N . VAL A 1 92 ? 0.19 -10.562 -15.562 1 85.41 92 VAL A N 1
ATOM 669 C CA . VAL A 1 92 ? 0.786 -9.263 -15.854 1 85.41 92 VAL A CA 1
ATOM 670 C C . VAL A 1 92 ? -0.311 -8.211 -15.997 1 85.41 92 VAL A C 1
ATOM 672 O O . VAL A 1 92 ? -0.192 -7.104 -15.466 1 85.41 92 VAL A O 1
ATOM 675 N N . VAL A 1 93 ? -1.34 -8.582 -16.69 1 88.53 93 VAL A N 1
ATOM 676 C CA . VAL A 1 93 ? -2.449 -7.659 -16.911 1 88.53 93 VAL A CA 1
ATOM 677 C C . VAL A 1 93 ? -3.111 -7.319 -15.577 1 88.53 93 VAL A C 1
ATOM 679 O O . VAL A 1 93 ? -3.416 -6.154 -15.308 1 88.53 93 VAL A O 1
ATOM 682 N N . LEU A 1 94 ? -3.372 -8.326 -14.776 1 86.98 94 LEU A N 1
ATOM 683 C CA . LEU A 1 94 ? -3.983 -8.097 -13.471 1 86.98 94 LEU A CA 1
ATOM 684 C C . LEU A 1 94 ? -3.106 -7.191 -12.612 1 86.98 94 LEU A C 1
ATOM 686 O O . LEU A 1 94 ? -3.61 -6.295 -11.932 1 86.98 94 LEU A O 1
ATOM 690 N N . THR A 1 95 ? -1.804 -7.419 -12.666 1 84.34 95 THR A N 1
ATOM 691 C CA . THR A 1 95 ? -0.867 -6.615 -11.89 1 84.34 95 THR A CA 1
ATOM 692 C C . THR A 1 95 ? -0.94 -5.149 -12.304 1 84.34 95 THR A C 1
ATOM 694 O O . THR A 1 95 ? -0.972 -4.258 -11.453 1 84.34 95 THR A O 1
ATOM 697 N N . ILE A 1 96 ? -0.982 -4.93 -13.559 1 87.06 96 ILE A N 1
ATOM 698 C CA . ILE A 1 96 ? -1.05 -3.568 -14.078 1 87.06 96 ILE A CA 1
ATOM 699 C C . ILE A 1 96 ? -2.369 -2.923 -13.659 1 87.06 96 ILE A C 1
ATOM 701 O O . ILE A 1 96 ? -2.393 -1.769 -13.226 1 87.06 96 ILE A O 1
ATOM 705 N N . LEU A 1 97 ? -3.462 -3.643 -13.793 1 89.06 97 LEU A N 1
ATOM 706 C CA . LEU A 1 97 ? -4.777 -3.13 -13.423 1 89.06 97 LEU A CA 1
ATOM 707 C C . LEU A 1 97 ? -4.831 -2.796 -11.935 1 89.06 97 LEU A C 1
ATOM 709 O O . LEU A 1 97 ? -5.326 -1.734 -11.551 1 89.06 97 LEU A O 1
ATOM 713 N N . VAL A 1 98 ? -4.336 -3.684 -11.15 1 88.15 98 VAL A N 1
ATOM 714 C CA . VAL A 1 98 ? -4.342 -3.467 -9.707 1 88.15 98 VAL A CA 1
ATOM 715 C C . VAL A 1 98 ? -3.465 -2.265 -9.361 1 88.15 98 VAL A C 1
ATOM 717 O O . VAL A 1 98 ? -3.866 -1.401 -8.579 1 88.15 98 VAL A O 1
ATOM 720 N N . LEU A 1 99 ? -2.301 -2.237 -9.928 1 89.31 99 LEU A N 1
ATOM 721 C CA . LEU A 1 99 ? -1.354 -1.162 -9.654 1 89.31 99 LEU A CA 1
ATOM 722 C C . LEU A 1 99 ? -1.973 0.199 -9.956 1 89.31 99 LEU A C 1
ATOM 724 O O . LEU A 1 99 ? -1.986 1.084 -9.097 1 89.31 99 LEU A O 1
ATOM 728 N N . PHE A 1 100 ? -2.576 0.335 -11.046 1 90.47 100 PHE A N 1
ATOM 729 C CA . PHE A 1 100 ? -3.035 1.655 -11.462 1 90.47 100 PHE A CA 1
ATOM 730 C C . PHE A 1 100 ? -4.447 1.921 -10.955 1 90.47 100 PHE A C 1
ATOM 732 O O . PHE A 1 100 ? -4.708 2.961 -10.346 1 90.47 100 PHE A O 1
ATOM 739 N N . LEU A 1 101 ? -5.336 0.974 -11.088 1 90.89 101 LEU A N 1
ATOM 740 C CA . LEU A 1 101 ? -6.754 1.224 -10.852 1 90.89 101 LEU A CA 1
ATOM 741 C C . LEU A 1 101 ? -7.097 1.058 -9.375 1 90.89 101 LEU A C 1
ATOM 743 O O . LEU A 1 101 ? -8.073 1.636 -8.891 1 90.89 101 LEU A O 1
ATOM 747 N N . SER A 1 102 ? -6.296 0.306 -8.694 1 91.96 102 SER A N 1
ATOM 748 C CA . SER A 1 102 ? -6.721 0.038 -7.324 1 91.96 102 SER A CA 1
ATOM 749 C C . SER A 1 102 ? -5.703 0.561 -6.316 1 91.96 102 SER A C 1
ATOM 751 O O . SER A 1 102 ? -5.955 0.552 -5.11 1 91.96 102 SER A O 1
ATOM 753 N N . GLU A 1 103 ? -4.54 1.042 -6.853 1 92.26 103 GLU A N 1
ATOM 754 C CA . GLU A 1 103 ? -3.541 1.519 -5.901 1 92.26 103 GLU A CA 1
ATOM 7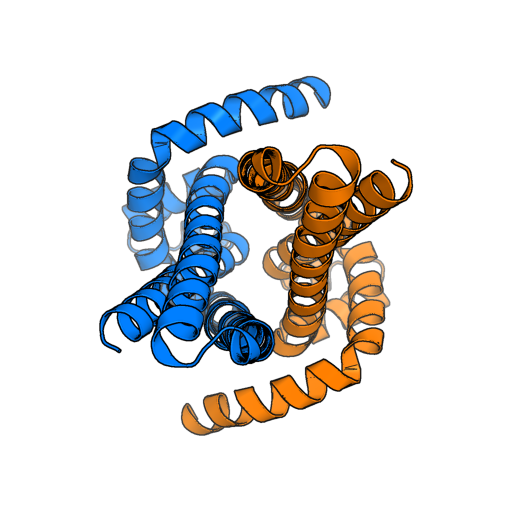55 C C . GLU A 1 103 ? -3.145 2.963 -6.194 1 92.26 103 GLU A C 1
ATOM 757 O O . GLU A 1 103 ? -3.459 3.869 -5.419 1 92.26 103 GLU A O 1
ATOM 762 N N . ILE A 1 104 ? -2.66 3.198 -7.318 1 92.47 104 ILE A N 1
ATOM 763 C CA . ILE A 1 104 ? -2.089 4.506 -7.616 1 92.47 104 ILE A CA 1
ATOM 764 C C . ILE A 1 104 ? -3.203 5.548 -7.701 1 92.47 104 ILE A C 1
ATOM 766 O O . ILE A 1 104 ? -3.176 6.554 -6.988 1 92.47 104 ILE A O 1
ATOM 770 N N . ILE A 1 105 ? -4.167 5.338 -8.518 1 93.12 105 ILE A N 1
ATOM 771 C CA . ILE A 1 105 ? -5.232 6.307 -8.753 1 93.12 105 ILE A CA 1
ATOM 772 C C . ILE A 1 105 ? -6.001 6.553 -7.457 1 93.12 105 ILE A C 1
ATOM 774 O O . ILE A 1 105 ? -6.12 7.694 -7.005 1 93.12 105 ILE A O 1
ATOM 778 N N . PRO A 1 106 ? -6.472 5.508 -6.857 1 96.07 106 PRO A N 1
ATOM 779 C CA . PRO A 1 106 ? -7.25 5.74 -5.637 1 96.07 106 PRO A CA 1
ATOM 780 C C . PRO A 1 106 ? -6.43 6.399 -4.53 1 96.07 106 PRO A C 1
ATOM 782 O O . PRO A 1 106 ? -6.948 7.238 -3.789 1 96.07 106 PRO A O 1
ATOM 785 N N . LYS A 1 107 ? -5.149 6.096 -4.379 1 95.81 107 LYS A N 1
ATOM 786 C CA . LYS A 1 107 ? -4.317 6.718 -3.353 1 95.81 107 LYS A CA 1
ATOM 787 C C . LYS A 1 107 ? -4.075 8.193 -3.661 1 95.81 107 LYS A C 1
ATOM 789 O O . LYS A 1 107 ? -4.019 9.022 -2.751 1 95.81 107 LYS A O 1
ATOM 794 N N . THR A 1 108 ? -3.959 8.399 -4.898 1 94.05 108 THR A N 1
ATOM 795 C CA . THR A 1 108 ? -3.816 9.793 -5.301 1 94.05 108 THR A CA 1
ATOM 796 C C . THR A 1 108 ? -5.086 10.58 -4.988 1 94.05 108 THR A C 1
ATOM 798 O O . THR A 1 108 ? -5.018 11.7 -4.478 1 94.05 108 THR A O 1
ATOM 801 N N . ILE A 1 109 ? -6.194 10.027 -5.26 1 94.53 109 ILE A N 1
ATOM 802 C CA . ILE A 1 109 ? -7.473 10.657 -4.951 1 94.53 109 ILE A CA 1
ATOM 803 C C . ILE A 1 109 ? -7.597 10.861 -3.443 1 94.53 109 ILE A C 1
ATOM 805 O O . ILE A 1 109 ? -7.922 11.958 -2.983 1 94.53 109 ILE A O 1
ATOM 809 N N . GLY A 1 110 ? -7.295 9.827 -2.689 1 97.02 110 GLY A N 1
ATOM 810 C CA . GLY A 1 110 ? -7.376 9.922 -1.24 1 97.02 110 GLY A CA 1
ATOM 811 C C . GLY A 1 110 ? -6.461 10.984 -0.66 1 97.02 110 GLY A C 1
ATOM 812 O O . GLY A 1 110 ? -6.852 11.717 0.251 1 97.02 110 GLY A O 1
ATOM 813 N N . ALA A 1 111 ? -5.296 11.09 -1.207 1 96.21 111 ALA A N 1
ATOM 814 C CA . ALA A 1 111 ? -4.306 12.03 -0.688 1 96.21 111 ALA A CA 1
ATOM 815 C C . ALA A 1 111 ? -4.646 13.463 -1.09 1 96.21 111 ALA A C 1
ATOM 817 O O . ALA A 1 111 ? -4.37 14.406 -0.345 1 96.21 111 ALA A O 1
ATOM 818 N N . ASN A 1 112 ? -5.252 13.615 -2.242 1 94.57 112 ASN A N 1
ATOM 819 C CA . ASN A 1 112 ? -5.567 14.952 -2.735 1 94.57 112 ASN A CA 1
ATOM 820 C C . ASN A 1 112 ? -6.876 15.472 -2.148 1 94.57 112 ASN A C 1
ATOM 822 O O . ASN A 1 112 ? -7.068 16.683 -2.025 1 94.57 112 ASN A O 1
ATOM 826 N N . TYR A 1 113 ? -7.732 14.543 -1.779 1 96.96 113 TYR A N 1
ATOM 827 C CA . TYR A 1 113 ? -9.044 14.957 -1.296 1 96.96 113 TYR A CA 1
ATOM 828 C C . TYR A 1 113 ? -9.301 14.428 0.11 1 96.96 113 TYR A C 1
ATOM 830 O O . TYR A 1 113 ? -10.442 14.124 0.467 1 96.96 113 TYR A O 1
ATOM 838 N N . TRP A 1 114 ? -8.203 14.276 0.827 1 96.83 114 TRP A N 1
ATOM 839 C CA . TRP A 1 114 ? -8.32 13.697 2.161 1 96.83 114 TRP A CA 1
ATOM 840 C C . TRP A 1 114 ? -9.213 14.556 3.05 1 96.83 114 TRP A C 1
ATOM 842 O O . TRP A 1 114 ? -9.901 14.039 3.934 1 96.83 114 TRP A O 1
ATOM 852 N N . ASP A 1 115 ? -9.228 15.932 2.884 1 96.59 115 ASP A N 1
ATOM 853 C CA . ASP A 1 115 ? -10.011 16.837 3.72 1 96.59 115 ASP A CA 1
ATOM 854 C C . ASP A 1 115 ? -11.508 16.612 3.523 1 96.59 115 ASP A C 1
ATOM 856 O O . ASP A 1 115 ? -12.282 16.673 4.48 1 96.59 115 ASP A O 1
ATOM 860 N N . LYS A 1 116 ? -11.933 16.238 2.317 1 97.02 116 LYS A N 1
ATOM 861 C CA . LYS A 1 116 ? -13.341 16 2.013 1 97.02 116 LYS A CA 1
ATOM 862 C C . LYS A 1 116 ? -13.747 14.573 2.371 1 97.02 116 LYS A C 1
ATOM 864 O O . LYS A 1 116 ? -14.92 14.304 2.638 1 97.02 116 LYS A O 1
ATOM 869 N N . LEU A 1 117 ? -12.793 13.728 2.454 1 97.87 117 LEU A N 1
ATOM 870 C CA . LEU A 1 117 ? -13.098 12.309 2.596 1 97.87 117 LEU A CA 1
ATOM 871 C C . LEU A 1 117 ? -12.906 11.853 4.039 1 97.87 117 LEU A C 1
ATOM 873 O O . LEU A 1 117 ? -13.255 10.723 4.389 1 97.87 117 LEU A O 1
ATOM 877 N N . SER A 1 118 ? -12.368 12.696 4.86 1 98.08 118 SER A N 1
ATOM 878 C CA . SER A 1 118 ? -11.968 12.32 6.212 1 98.08 118 SER A CA 1
ATOM 879 C C . SER A 1 118 ? -13.158 11.812 7.019 1 98.08 118 SER A C 1
ATOM 881 O O . SER A 1 118 ? -13.038 10.839 7.767 1 98.08 118 SER A O 1
ATOM 883 N N . GLY A 1 119 ? -14.31 12.459 6.914 1 97.51 119 GLY A N 1
ATOM 884 C CA . GLY A 1 119 ? -15.484 12.048 7.668 1 97.51 119 GLY A CA 1
ATOM 885 C C . GLY A 1 119 ? -15.932 10.634 7.351 1 97.51 119 GLY A C 1
ATOM 886 O O . GLY A 1 119 ? -16.09 9.81 8.254 1 97.51 119 GLY A O 1
ATOM 887 N N . VAL A 1 120 ? -16.087 10.321 6.125 1 97.62 120 VAL A N 1
ATOM 888 C CA . VAL A 1 120 ? -16.549 9.007 5.691 1 97.62 120 VAL A CA 1
ATOM 889 C C . VAL A 1 120 ? -15.487 7.956 6.009 1 97.62 120 VAL A C 1
ATOM 891 O O . VAL A 1 120 ? -15.815 6.827 6.382 1 97.62 120 VAL A O 1
ATOM 894 N N . THR A 1 121 ? -14.262 8.342 5.867 1 98.3 121 THR A N 1
ATOM 895 C CA . THR A 1 121 ? -13.146 7.445 6.146 1 98.3 121 THR A CA 1
ATOM 896 C C . THR A 1 121 ? -13.167 6.992 7.603 1 98.3 121 THR A C 1
ATOM 898 O O . THR A 1 121 ? -12.894 5.827 7.9 1 98.3 121 THR A O 1
ATOM 901 N N . ALA A 1 122 ? -13.502 7.895 8.496 1 98.47 122 ALA A N 1
ATOM 902 C CA . ALA A 1 122 ? -13.571 7.571 9.919 1 98.47 122 ALA A CA 1
ATOM 903 C C . ALA A 1 122 ? -14.499 6.385 10.167 1 98.47 122 ALA A C 1
ATOM 905 O O . ALA A 1 122 ? -14.113 5.414 10.822 1 98.47 122 ALA A O 1
ATOM 906 N N . TYR A 1 123 ? -15.583 6.397 9.605 1 98.35 123 TYR A N 1
ATOM 907 C CA . TYR A 1 123 ? -16.588 5.373 9.867 1 98.35 123 TYR A CA 1
ATOM 908 C C . TYR A 1 123 ? -16.241 4.072 9.154 1 98.35 123 TYR A C 1
ATOM 910 O O . TYR A 1 123 ? -16.425 2.986 9.708 1 98.35 123 TYR A O 1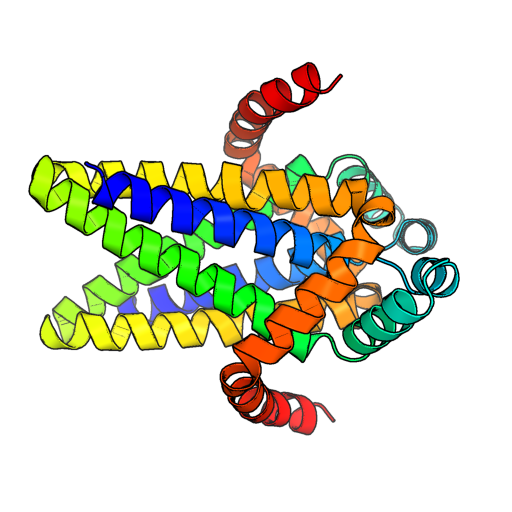
ATOM 918 N N . LEU A 1 124 ? -15.804 4.166 7.972 1 98.28 124 LEU A N 1
ATOM 919 C CA . LEU A 1 124 ? -15.43 2.966 7.231 1 98.28 124 LEU A CA 1
ATOM 920 C C . LEU A 1 124 ? -14.273 2.245 7.914 1 98.28 124 LEU A C 1
ATOM 922 O O . LEU A 1 124 ? -14.265 1.015 7.999 1 98.28 124 LEU A O 1
ATOM 926 N N . LEU A 1 125 ? -13.354 3.036 8.39 1 98.25 125 LEU A N 1
ATOM 927 C CA . LEU A 1 125 ? -12.222 2.435 9.087 1 98.25 125 LEU A CA 1
ATOM 928 C C . LEU A 1 125 ? -12.671 1.785 10.392 1 98.25 125 LEU A C 1
ATOM 930 O O . LEU A 1 125 ? -12.152 0.735 10.778 1 98.25 125 LEU A O 1
ATOM 934 N N . ARG A 1 126 ? -13.548 2.451 11.048 1 97.84 126 ARG A N 1
ATOM 935 C CA . ARG A 1 126 ? -14.066 1.871 12.283 1 97.84 126 ARG A CA 1
ATOM 936 C C . ARG A 1 126 ? -14.711 0.514 12.022 1 97.84 126 ARG A C 1
ATOM 938 O O . ARG A 1 126 ? -14.501 -0.435 12.78 1 97.84 126 ARG A O 1
ATOM 945 N N . TYR A 1 127 ? -15.506 0.499 11.017 1 97.9 127 TYR A N 1
ATOM 946 C CA . TYR A 1 127 ? -16.151 -0.755 10.645 1 97.9 127 TYR A CA 1
ATOM 947 C C . TYR A 1 127 ? -15.117 -1.813 10.28 1 97.9 127 TYR A C 1
ATOM 949 O O . TYR A 1 127 ? -15.214 -2.962 10.717 1 97.9 127 TYR A O 1
ATOM 957 N N . LEU A 1 128 ? -14.116 -1.47 9.524 1 97.37 128 LEU A N 1
ATOM 958 C CA . LEU A 1 128 ? -13.083 -2.4 9.081 1 97.37 128 LEU A CA 1
ATOM 959 C C . LEU A 1 128 ? -12.27 -2.914 10.264 1 97.37 128 LEU A C 1
ATOM 961 O O . LEU A 1 128 ? -11.894 -4.087 10.301 1 97.37 128 LEU A O 1
ATOM 965 N N . THR A 1 129 ? -11.971 -2.026 11.144 1 96.56 129 THR A N 1
ATOM 966 C CA . THR A 1 129 ? -11.194 -2.431 12.31 1 96.56 129 THR A CA 1
ATOM 967 C C . THR A 1 129 ? -11.978 -3.424 13.164 1 96.56 129 THR A C 1
ATOM 969 O O . THR A 1 129 ? -11.399 -4.344 13.746 1 96.56 129 THR A O 1
ATOM 972 N N . TRP A 1 130 ? -13.246 -3.226 13.209 1 96.31 130 TRP A N 1
ATOM 973 C CA . TRP A 1 130 ? -14.092 -4.171 13.931 1 96.31 130 TRP A CA 1
ATOM 974 C C . TRP A 1 130 ? -14.112 -5.527 13.234 1 96.31 130 TRP A C 1
ATOM 976 O O . TRP A 1 130 ? -14.022 -6.569 13.888 1 96.31 130 TRP A O 1
ATOM 986 N N . LEU A 1 131 ? -14.204 -5.509 11.93 1 94.84 131 LEU A N 1
ATOM 987 C CA . LEU A 1 131 ? -14.25 -6.726 11.128 1 94.84 131 LEU A CA 1
ATOM 988 C C . LEU A 1 131 ? -12.939 -7.498 11.235 1 94.84 131 LEU A C 1
ATOM 990 O O . LEU A 1 131 ? -12.938 -8.731 11.24 1 94.84 131 LEU A O 1
ATOM 994 N N . MET A 1 132 ? -11.83 -6.797 11.326 1 94.3 132 MET A N 1
ATOM 995 C CA . MET A 1 132 ? -10.504 -7.407 11.279 1 94.3 132 MET A CA 1
ATOM 996 C C . MET A 1 132 ? -9.933 -7.578 12.683 1 94.3 132 MET A C 1
ATOM 998 O O . MET A 1 132 ? -8.728 -7.772 12.849 1 94.3 132 MET A O 1
ATOM 1002 N N . MET A 1 133 ? -10.736 -7.537 13.703 1 92.07 133 MET A N 1
ATOM 1003 C CA . MET A 1 133 ? -10.318 -7.537 15.102 1 92.07 133 MET A CA 1
ATOM 1004 C C . MET A 1 133 ? -9.457 -8.756 15.413 1 92.07 133 MET A C 1
ATOM 1006 O O . MET A 1 133 ? -8.448 -8.646 16.113 1 92.07 133 MET A O 1
ATOM 1010 N N . PRO A 1 134 ? -9.782 -9.903 14.894 1 91.13 134 PRO A N 1
ATOM 1011 C CA . PRO A 1 134 ? -8.937 -11.066 15.175 1 91.13 134 PRO A CA 1
ATOM 1012 C C . PRO A 1 134 ? -7.524 -10.918 14.614 1 91.13 134 PRO A C 1
ATOM 1014 O O . PRO A 1 134 ? -6.553 -11.31 15.265 1 91.13 134 PRO A O 1
ATOM 1017 N N . VAL A 1 135 ? -7.455 -10.395 13.431 1 88.77 135 VAL A N 1
ATOM 1018 C CA . VAL A 1 135 ? -6.153 -10.213 12.798 1 88.77 135 VAL A CA 1
ATOM 1019 C C . VAL A 1 135 ? -5.368 -9.13 13.533 1 88.77 135 VAL A C 1
ATOM 1021 O O . VAL A 1 135 ? -4.158 -9.26 13.736 1 88.77 135 VAL A O 1
ATOM 1024 N N . ILE A 1 136 ? -6.085 -8.134 13.917 1 88.59 136 ILE A N 1
ATOM 1025 C CA . ILE A 1 136 ? -5.467 -7.017 14.623 1 88.59 136 ILE A CA 1
ATOM 1026 C C . ILE A 1 136 ? -4.874 -7.505 15.943 1 88.59 136 ILE A C 1
ATOM 1028 O O . ILE A 1 136 ? -3.776 -7.096 16.326 1 88.59 136 ILE A O 1
ATOM 1032 N N . PHE A 1 137 ? -5.534 -8.369 16.595 1 87.71 137 PHE A N 1
ATOM 1033 C CA . PHE A 1 137 ? -5.053 -8.914 17.859 1 87.71 137 PHE A CA 1
ATOM 1034 C C . PHE A 1 137 ? -3.746 -9.672 17.659 1 87.71 137 PHE A C 1
ATOM 1036 O O . PHE A 1 137 ? -2.812 -9.53 18.452 1 87.71 137 PHE A O 1
ATOM 1043 N N . ILE A 1 138 ? -3.674 -10.389 16.645 1 84.16 138 ILE A N 1
ATOM 1044 C CA . ILE A 1 138 ? -2.468 -11.143 16.318 1 84.16 138 ILE A CA 1
ATOM 1045 C C . ILE A 1 138 ? -1.334 -10.179 15.977 1 84.16 138 ILE A C 1
ATOM 1047 O O . ILE A 1 138 ? -0.2 -10.361 16.426 1 84.16 138 ILE A O 1
ATOM 1051 N N . SER A 1 139 ? -1.703 -9.168 15.173 1 81.54 139 SER A N 1
ATOM 1052 C CA . SER A 1 139 ? -0.711 -8.17 14.786 1 81.54 139 SER A CA 1
ATOM 1053 C C . SER A 1 139 ? -0.137 -7.458 16.007 1 81.54 139 SER A C 1
ATOM 1055 O O . SER A 1 139 ? 1.066 -7.2 16.073 1 81.54 139 SER A O 1
ATOM 1057 N N . GLU A 1 140 ? -0.994 -7.081 16.93 1 80.8 140 GLU A N 1
ATOM 1058 C CA . GLU A 1 140 ? -0.563 -6.395 18.145 1 80.8 140 GLU A CA 1
ATOM 1059 C C . GLU A 1 140 ? 0.38 -7.269 18.966 1 80.8 140 GLU A C 1
ATOM 1061 O O . GLU A 1 140 ? 1.324 -6.766 19.579 1 80.8 140 GLU A O 1
ATOM 1066 N N . LYS A 1 141 ? 0.197 -8.474 18.948 1 79.33 141 LYS A N 1
ATOM 1067 C CA . LYS A 1 141 ? 1.08 -9.39 19.664 1 79.33 141 LYS A CA 1
ATOM 1068 C C . LYS A 1 141 ? 2.45 -9.468 18.995 1 79.33 141 LYS A C 1
ATOM 1070 O O . LYS A 1 141 ? 3.472 -9.594 19.673 1 79.33 141 LYS A O 1
ATOM 1075 N N . ILE A 1 142 ? 2.419 -9.345 17.759 1 74.44 142 ILE A N 1
ATOM 1076 C CA . ILE A 1 142 ? 3.657 -9.415 16.989 1 74.44 142 ILE A CA 1
ATOM 1077 C C . ILE A 1 142 ? 4.429 -8.106 17.134 1 74.44 142 ILE A C 1
ATOM 1079 O O . ILE A 1 142 ? 5.644 -8.115 17.348 1 74.44 142 ILE A O 1
ATOM 1083 N N . THR A 1 143 ? 3.716 -7.009 16.999 1 69.23 143 THR A N 1
ATOM 1084 C CA . THR A 1 143 ? 4.36 -5.7 17.011 1 69.23 143 THR A CA 1
ATOM 1085 C C . THR A 1 143 ? 4.72 -5.287 18.435 1 69.23 143 THR A C 1
ATOM 1087 O O . THR A 1 143 ? 5.614 -4.464 18.641 1 69.23 143 THR A O 1
ATOM 1090 N N . SER A 1 144 ? 3.797 -5.606 19.393 1 67.55 144 SER A N 1
ATOM 1091 C CA . SER A 1 144 ? 4.11 -5.3 20.785 1 67.55 144 SER A CA 1
ATOM 1092 C C . SER A 1 144 ? 5.478 -5.846 21.178 1 67.55 144 SER A C 1
ATOM 1094 O O . SER A 1 144 ? 6.183 -5.244 21.991 1 67.55 144 SER A O 1
ATOM 1096 N N . GLY A 1 145 ? 5.776 -6.882 20.562 1 59.71 145 GLY A N 1
ATOM 1097 C CA . GLY A 1 145 ? 7.117 -7.388 20.811 1 59.71 145 GLY A CA 1
ATOM 1098 C C . GLY A 1 145 ? 8.206 -6.484 20.265 1 59.71 145 GLY A C 1
ATOM 1099 O O . GLY A 1 145 ? 9.306 -6.425 20.818 1 59.71 145 GLY A O 1
ATOM 1100 N N . LEU A 1 146 ? 7.909 -5.798 19.197 1 54.88 146 LEU A N 1
ATOM 1101 C CA . LEU A 1 146 ? 8.885 -4.917 18.564 1 54.88 146 LEU A CA 1
ATOM 1102 C C . LEU A 1 146 ? 9.001 -3.599 19.323 1 54.88 146 LEU A C 1
ATOM 1104 O O . LEU A 1 146 ? 10.093 -3.038 19.437 1 54.88 146 LEU A O 1
ATOM 1108 N N . THR A 1 147 ? 7.823 -2.984 19.632 1 49.45 147 THR A N 1
ATOM 1109 C CA . THR A 1 147 ? 7.843 -1.717 20.354 1 49.45 147 THR A CA 1
ATOM 1110 C C . THR A 1 147 ? 8.423 -1.901 21.754 1 49.45 147 THR A C 1
ATOM 1112 O O . THR A 1 147 ? 9.032 -0.982 22.305 1 49.45 147 THR A O 1
ATOM 1115 N N . LYS A 1 148 ? 7.969 -2.879 22.478 1 49.9 148 LYS A N 1
ATOM 1116 C CA . LYS A 1 148 ? 8.573 -3.075 23.792 1 49.9 148 LYS A CA 1
ATOM 1117 C C . LYS A 1 148 ? 10.093 -3.166 23.691 1 49.9 148 LYS A C 1
ATOM 1119 O O . LYS A 1 148 ? 10.807 -2.739 24.601 1 49.9 148 LYS A O 1
ATOM 1124 N N . LYS A 1 149 ? 10.565 -3.613 22.56 1 44.56 149 LYS A N 1
ATOM 1125 C CA . LYS A 1 149 ? 12.021 -3.671 22.467 1 44.56 149 LYS A CA 1
ATOM 1126 C C . LYS A 1 149 ? 12.606 -2.298 22.148 1 44.56 149 LYS A C 1
ATOM 1128 O O . LYS A 1 149 ? 13.798 -2.061 22.359 1 44.56 149 LYS A O 1
ATOM 1133 N N . MET A 1 150 ? 11.9 -1.572 21.499 1 42.35 150 MET A N 1
ATOM 1134 C CA . MET A 1 150 ? 12.436 -0.246 21.204 1 42.35 150 MET A CA 1
ATOM 1135 C C . MET A 1 150 ? 12.32 0.669 22.418 1 42.35 150 MET A C 1
ATOM 1137 O O . MET A 1 150 ? 12.94 1.733 22.461 1 42.35 150 MET A O 1
ATOM 1141 N N . SER A 1 151 ? 11.367 0.379 23.274 1 35.77 151 SER A N 1
ATOM 1142 C CA . SER A 1 151 ? 11.41 1.165 24.503 1 35.77 151 SER A CA 1
ATOM 1143 C C . SER A 1 151 ? 12.489 0.652 25.45 1 35.77 151 SER A C 1
ATOM 1145 O O . SER A 1 151 ? 12.743 -0.553 25.516 1 35.77 151 SER A O 1
ATOM 1147 N N . MET B 1 1 ? 19.334 -22.855 -1.577 1 86.63 1 MET B N 1
ATOM 1148 C CA . MET B 1 1 ? 18.873 -22.104 -0.413 1 86.63 1 MET B CA 1
ATOM 1149 C C . MET B 1 1 ? 19.258 -20.632 -0.528 1 86.63 1 MET B C 1
ATOM 1151 O O . MET B 1 1 ? 18.452 -19.75 -0.225 1 86.63 1 MET B O 1
ATOM 1155 N N . ALA B 1 2 ? 20.362 -20.393 -1.184 1 89.32 2 ALA B N 1
ATOM 1156 C CA . ALA B 1 2 ? 20.834 -19.019 -1.334 1 89.32 2 ALA B CA 1
ATOM 1157 C C . ALA B 1 2 ? 19.886 -18.206 -2.211 1 89.32 2 ALA B C 1
ATOM 1159 O O . ALA B 1 2 ? 19.565 -17.058 -1.893 1 89.32 2 ALA B O 1
ATOM 1160 N N . LEU B 1 3 ? 19.413 -18.806 -3.226 1 89.33 3 LEU B N 1
ATOM 1161 C CA . LEU B 1 3 ? 18.502 -18.112 -4.129 1 89.33 3 LEU B CA 1
ATOM 1162 C C . LEU B 1 3 ? 17.167 -17.833 -3.445 1 89.33 3 LEU B C 1
ATOM 1164 O O . LEU B 1 3 ? 16.574 -16.77 -3.642 1 89.33 3 LEU B O 1
ATOM 1168 N N . LEU B 1 4 ? 16.749 -18.77 -2.667 1 91.73 4 LEU B N 1
ATOM 1169 C CA . LEU B 1 4 ? 15.515 -18.604 -1.907 1 91.73 4 LEU B CA 1
ATOM 1170 C C . LEU B 1 4 ? 15.621 -17.422 -0.95 1 91.73 4 LEU B C 1
ATOM 1172 O O . LEU B 1 4 ? 14.751 -16.548 -0.937 1 91.73 4 LEU B O 1
ATOM 1176 N N . ILE B 1 5 ? 16.661 -17.38 -0.237 1 92.58 5 ILE B N 1
ATOM 1177 C CA . ILE B 1 5 ? 16.904 -16.31 0.725 1 92.58 5 ILE B CA 1
ATOM 1178 C C . ILE B 1 5 ? 17.08 -14.984 -0.011 1 92.58 5 ILE B C 1
ATOM 1180 O O . ILE B 1 5 ? 16.64 -13.937 0.469 1 92.58 5 ILE B O 1
ATOM 1184 N N . GLY B 1 6 ? 17.751 -15.086 -1.141 1 94.14 6 GLY B N 1
ATOM 1185 C CA . GLY B 1 6 ? 17.938 -13.894 -1.952 1 94.14 6 GLY B CA 1
ATOM 1186 C C . GLY B 1 6 ? 16.632 -13.258 -2.389 1 94.14 6 GLY B C 1
ATOM 1187 O O . GLY B 1 6 ? 16.452 -12.046 -2.261 1 94.14 6 GLY B O 1
ATOM 1188 N N . PHE B 1 7 ? 15.74 -14.05 -2.866 1 93.13 7 PHE B N 1
ATOM 1189 C CA . PHE B 1 7 ? 14.439 -13.551 -3.294 1 93.13 7 PHE B CA 1
ATOM 1190 C C . PHE B 1 7 ? 13.656 -12.996 -2.11 1 93.13 7 PHE B C 1
ATOM 1192 O O . PHE B 1 7 ? 12.984 -11.969 -2.23 1 93.13 7 PHE B O 1
ATOM 1199 N N . LEU B 1 8 ? 13.78 -13.671 -1.036 1 93.13 8 LEU B N 1
ATOM 1200 C CA . LEU B 1 8 ? 13.072 -13.247 0.167 1 93.13 8 LEU B CA 1
ATOM 1201 C C . LEU B 1 8 ? 13.58 -11.892 0.648 1 93.13 8 LEU B C 1
ATOM 1203 O O . LEU B 1 8 ? 12.787 -10.988 0.922 1 93.13 8 LEU B O 1
ATOM 1207 N N . ILE B 1 9 ? 14.805 -11.745 0.745 1 94.66 9 ILE B N 1
ATOM 1208 C CA . ILE B 1 9 ? 15.414 -10.515 1.241 1 94.66 9 ILE B CA 1
ATOM 1209 C C . ILE B 1 9 ? 15.128 -9.371 0.272 1 94.66 9 ILE B C 1
ATOM 1211 O O . ILE B 1 9 ? 14.82 -8.254 0.694 1 94.66 9 ILE B O 1
ATOM 1215 N N . PHE B 1 10 ? 15.256 -9.659 -0.964 1 94.01 10 PHE B N 1
ATOM 1216 C CA . PHE B 1 10 ? 14.975 -8.646 -1.975 1 94.01 10 PHE B CA 1
ATOM 1217 C C . PHE B 1 10 ? 13.545 -8.136 -1.848 1 94.01 10 PHE B C 1
ATOM 1219 O O . PHE B 1 10 ? 13.309 -6.926 -1.852 1 94.01 10 PHE B O 1
ATOM 1226 N N . SER B 1 11 ? 12.641 -9.057 -1.765 1 92.85 11 SER B N 1
ATOM 1227 C CA . SER B 1 11 ? 11.225 -8.713 -1.692 1 92.85 11 SER B CA 1
ATOM 1228 C C . SER B 1 11 ? 10.909 -7.938 -0.417 1 92.85 11 SER B C 1
ATOM 1230 O O . SER B 1 11 ? 10.276 -6.881 -0.468 1 92.85 11 SER B O 1
ATOM 1232 N N . LEU B 1 12 ? 11.391 -8.354 0.704 1 94.24 12 LEU B N 1
ATOM 1233 C CA . LEU B 1 12 ? 11.065 -7.748 1.991 1 94.24 12 LEU B CA 1
ATOM 1234 C C . LEU B 1 12 ? 11.752 -6.396 2.145 1 94.24 12 LEU B C 1
ATOM 1236 O O . LEU B 1 12 ? 11.143 -5.436 2.622 1 94.24 12 LEU B O 1
ATOM 1240 N N . LEU B 1 13 ? 12.996 -6.287 1.746 1 95.45 13 LEU B N 1
ATOM 1241 C CA . LEU B 1 13 ? 13.757 -5.056 1.931 1 95.45 13 LEU B CA 1
ATOM 1242 C C . LEU B 1 13 ? 13.245 -3.957 1.005 1 95.45 13 LEU B C 1
ATOM 1244 O O . LEU B 1 13 ? 13.102 -2.805 1.422 1 95.45 13 LEU B O 1
ATOM 1248 N N . THR B 1 14 ? 13.062 -4.339 -0.224 1 95.3 14 THR B N 1
ATOM 1249 C CA . THR B 1 14 ? 12.545 -3.358 -1.172 1 95.3 14 THR B CA 1
ATOM 1250 C C . THR B 1 14 ? 11.174 -2.852 -0.732 1 95.3 14 THR B C 1
ATOM 1252 O O . THR B 1 14 ? 10.926 -1.644 -0.724 1 95.3 14 THR B O 1
ATOM 1255 N N . SER B 1 15 ? 10.337 -3.75 -0.382 1 94.25 15 SER B N 1
ATOM 1256 C CA . SER B 1 15 ? 8.998 -3.385 0.069 1 94.25 15 SER B CA 1
ATOM 1257 C C . SER B 1 15 ? 9.051 -2.575 1.359 1 94.25 15 SER B C 1
ATOM 1259 O O . SER B 1 15 ? 8.266 -1.642 1.545 1 94.25 15 SER B O 1
ATOM 1261 N N . PHE B 1 16 ? 9.953 -2.947 2.244 1 96.11 16 PHE B N 1
ATOM 1262 C CA . PHE B 1 16 ? 10.137 -2.226 3.498 1 96.11 16 PHE B CA 1
ATOM 1263 C C . PHE B 1 16 ? 10.476 -0.763 3.238 1 96.11 16 PHE B C 1
ATOM 1265 O O . PHE B 1 16 ? 9.849 0.135 3.804 1 96.11 16 PHE B O 1
ATOM 1272 N N . VAL B 1 17 ? 11.406 -0.545 2.397 1 97.5 17 VAL B N 1
ATOM 1273 C CA . VAL B 1 17 ? 11.864 0.807 2.095 1 97.5 17 VAL B CA 1
ATOM 1274 C C . VAL B 1 17 ? 10.748 1.587 1.403 1 97.5 17 VAL B C 1
ATOM 1276 O O . VAL B 1 17 ? 10.462 2.73 1.768 1 97.5 17 VAL B O 1
ATOM 1279 N N . CYS B 1 18 ? 10.093 1.007 0.467 1 97.54 18 CYS B N 1
ATOM 1280 C CA . CYS B 1 18 ? 9.021 1.668 -0.268 1 97.54 18 CYS B CA 1
ATOM 1281 C C . CYS B 1 18 ? 7.857 2.009 0.655 1 97.54 18 CYS B C 1
ATOM 1283 O O . CYS B 1 18 ? 7.239 3.067 0.518 1 97.54 18 CYS B O 1
ATOM 1285 N N . SER B 1 19 ? 7.587 1.112 1.576 1 97.19 19 SER B N 1
ATOM 1286 C CA . SER B 1 19 ? 6.498 1.322 2.524 1 97.19 19 SER B CA 1
ATOM 1287 C C . SER B 1 19 ? 6.775 2.518 3.429 1 97.19 19 SER B C 1
ATOM 1289 O O . SER B 1 19 ? 5.888 3.341 3.667 1 97.19 19 SER B O 1
ATOM 1291 N N . VAL B 1 20 ? 7.986 2.612 3.911 1 97.93 20 VAL B N 1
ATOM 1292 C CA . VAL B 1 20 ? 8.365 3.743 4.751 1 97.93 20 VAL B CA 1
ATOM 1293 C C . VAL B 1 20 ? 8.265 5.039 3.95 1 97.93 20 VAL B C 1
ATOM 1295 O O . VAL B 1 20 ? 7.692 6.024 4.42 1 97.93 20 VAL B O 1
ATOM 1298 N N . LEU B 1 21 ? 8.823 5.037 2.754 1 98.56 21 LEU B N 1
ATOM 1299 C CA . LEU B 1 21 ? 8.829 6.23 1.914 1 98.56 21 LEU B CA 1
ATOM 1300 C C . LEU B 1 21 ? 7.406 6.688 1.61 1 98.56 21 LEU B C 1
ATOM 1302 O O . LEU B 1 21 ? 7.112 7.885 1.655 1 98.56 21 LEU B O 1
ATOM 1306 N N . GLU B 1 22 ? 6.539 5.742 1.282 1 98.27 22 GLU B N 1
ATOM 1307 C CA . GLU B 1 22 ? 5.143 6.048 0.989 1 98.27 22 GLU B CA 1
ATOM 1308 C C . GLU B 1 22 ? 4.455 6.692 2.189 1 98.27 22 GLU B C 1
ATOM 1310 O O . GLU B 1 22 ? 3.754 7.695 2.045 1 98.27 22 GLU B O 1
ATOM 1315 N N . ALA B 1 23 ? 4.653 6.098 3.354 1 98.19 23 ALA B N 1
ATOM 1316 C CA . ALA B 1 23 ? 4.015 6.59 4.573 1 98.19 23 ALA B CA 1
ATOM 1317 C C . ALA B 1 23 ? 4.511 7.989 4.925 1 98.19 23 ALA B C 1
ATOM 1319 O O . ALA B 1 23 ? 3.723 8.854 5.316 1 98.19 23 ALA B O 1
ATOM 1320 N N . VAL B 1 24 ? 5.799 8.228 4.808 1 98.45 24 VAL B N 1
ATOM 1321 C CA . VAL B 1 24 ? 6.372 9.539 5.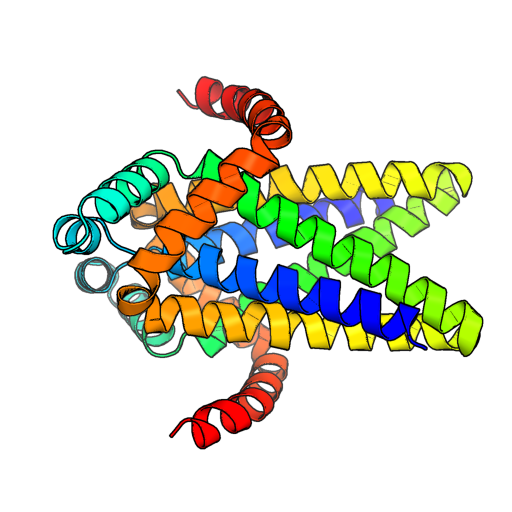095 1 98.45 24 VAL B CA 1
ATOM 1322 C C . VAL B 1 24 ? 5.819 10.571 4.114 1 98.45 24 VAL B C 1
ATOM 1324 O O . VAL B 1 24 ? 5.404 11.66 4.518 1 98.45 24 VAL B O 1
ATOM 1327 N N . LEU B 1 25 ? 5.796 10.236 2.86 1 98.47 25 LEU B N 1
ATOM 1328 C CA . LEU B 1 25 ? 5.319 11.142 1.821 1 98.47 25 LEU B CA 1
ATOM 1329 C C . LEU B 1 25 ? 3.878 11.563 2.086 1 98.47 25 LEU B C 1
ATOM 1331 O O . LEU B 1 25 ? 3.541 12.744 1.973 1 98.47 25 LEU B O 1
ATOM 1335 N N . LEU B 1 26 ? 3.053 10.637 2.465 1 97.91 26 LEU B N 1
ATOM 1336 C CA . LEU B 1 26 ? 1.634 10.917 2.65 1 97.91 26 LEU B CA 1
ATOM 1337 C C . LEU B 1 26 ? 1.387 11.617 3.983 1 97.91 26 LEU B C 1
ATOM 1339 O O . LEU B 1 26 ? 0.403 12.345 4.133 1 97.91 26 LEU B O 1
ATOM 1343 N N . SER B 1 27 ? 2.315 11.49 4.916 1 97.56 27 SER B N 1
ATOM 1344 C CA . SER B 1 27 ? 2.11 12.009 6.264 1 97.56 27 SER B CA 1
ATOM 1345 C C . SER B 1 27 ? 2.709 13.403 6.417 1 97.56 27 SER B C 1
ATOM 1347 O O . SER B 1 27 ? 2.28 14.179 7.274 1 97.56 27 SER B O 1
ATOM 1349 N N . VAL B 1 28 ? 3.706 13.71 5.635 1 97.5 28 VAL B N 1
ATOM 1350 C CA . VAL B 1 28 ? 4.406 14.981 5.789 1 97.5 28 VAL B CA 1
ATOM 1351 C C . VAL B 1 28 ? 3.474 16.132 5.415 1 97.5 28 VAL B C 1
ATOM 1353 O O . VAL B 1 28 ? 2.696 16.025 4.465 1 97.5 28 VAL B O 1
ATOM 1356 N N . THR B 1 29 ? 3.591 17.191 6.127 1 95.11 29 THR B N 1
ATOM 1357 C CA . THR B 1 29 ? 2.7 18.325 5.906 1 95.11 29 THR B CA 1
ATOM 1358 C C . THR B 1 29 ? 3.45 19.482 5.253 1 95.11 29 THR B C 1
ATOM 1360 O O . THR B 1 29 ? 4.669 19.596 5.391 1 95.11 29 THR B O 1
ATOM 1363 N N . LEU B 1 30 ? 2.701 20.319 4.585 1 94.32 30 LEU B N 1
ATOM 1364 C CA . LEU B 1 30 ? 3.298 21.45 3.883 1 94.32 30 LEU B CA 1
ATOM 1365 C C . LEU B 1 30 ? 3.979 22.399 4.862 1 94.32 30 LEU B C 1
ATOM 1367 O O . LEU B 1 30 ? 5.085 22.879 4.601 1 94.32 30 LEU B O 1
ATOM 1371 N N . PRO B 1 31 ? 3.391 22.604 6.049 1 95.63 31 PRO B N 1
ATOM 1372 C CA . PRO B 1 31 ? 4.074 23.463 7.019 1 95.63 31 PRO B CA 1
ATOM 1373 C C . PRO B 1 31 ? 5.426 22.903 7.454 1 95.63 31 PRO B C 1
ATOM 1375 O O . PRO B 1 31 ? 6.393 23.656 7.595 1 95.63 31 PRO B O 1
ATOM 1378 N N . HIS B 1 32 ? 5.512 21.657 7.603 1 96.07 32 HIS B N 1
ATOM 1379 C CA . HIS B 1 32 ? 6.777 21.041 7.988 1 96.07 32 HIS B CA 1
ATOM 1380 C C . HIS B 1 32 ? 7.818 21.184 6.883 1 96.07 32 HIS B C 1
ATOM 1382 O O . HIS B 1 32 ? 8.988 21.459 7.159 1 96.07 32 HIS B O 1
ATOM 1388 N N . ILE B 1 33 ? 7.389 21.005 5.697 1 96.9 33 ILE B N 1
ATOM 1389 C CA . ILE B 1 33 ? 8.274 21.102 4.541 1 96.9 33 ILE B CA 1
ATOM 1390 C C . ILE B 1 33 ? 8.891 22.498 4.481 1 96.9 33 ILE B C 1
ATOM 1392 O O . ILE B 1 33 ? 10.087 22.644 4.217 1 96.9 33 ILE B O 1
ATOM 1396 N N . ALA B 1 34 ? 8.105 23.456 4.758 1 95.72 34 ALA B N 1
ATOM 1397 C CA . ALA B 1 34 ? 8.546 24.848 4.718 1 95.72 34 ALA B CA 1
ATOM 1398 C C . ALA B 1 34 ? 9.586 25.124 5.8 1 95.72 34 ALA B C 1
ATOM 1400 O O . ALA B 1 34 ? 10.401 26.04 5.666 1 95.72 34 ALA B O 1
ATOM 1401 N N . LEU B 1 35 ? 9.662 24.264 6.828 1 95.42 35 LEU B N 1
ATOM 1402 C CA . LEU B 1 35 ? 10.527 24.497 7.979 1 95.42 35 LEU B CA 1
ATOM 1403 C C . LEU B 1 35 ? 11.788 23.643 7.894 1 95.42 35 LEU B C 1
ATOM 1405 O O . LEU B 1 35 ? 12.687 23.769 8.728 1 95.42 35 LEU B O 1
ATOM 1409 N N . LEU B 1 36 ? 11.84 22.884 6.906 1 95.63 36 LEU B N 1
ATOM 1410 C CA . LEU B 1 36 ? 13.004 22.015 6.778 1 95.63 36 LEU B CA 1
ATOM 1411 C C . LEU B 1 36 ? 14.283 22.835 6.645 1 95.63 36 LEU B C 1
ATOM 1413 O O . LEU B 1 36 ? 14.327 23.806 5.886 1 95.63 36 LEU B O 1
ATOM 1417 N N . LYS B 1 37 ? 15.284 22.453 7.352 1 94.3 37 LYS B N 1
ATOM 1418 C CA . LYS B 1 37 ? 16.572 23.137 7.297 1 94.3 37 LYS B CA 1
ATOM 1419 C C . LYS B 1 37 ? 17.234 22.957 5.934 1 94.3 37 LYS B C 1
ATOM 1421 O O . LYS B 1 37 ? 17.815 23.898 5.391 1 94.3 37 LYS B O 1
ATOM 1426 N N . ASN B 1 38 ? 17.187 21.707 5.491 1 95.79 38 ASN B N 1
ATOM 1427 C CA . ASN B 1 38 ? 17.69 21.442 4.147 1 95.79 38 ASN B CA 1
ATOM 1428 C C . ASN B 1 38 ? 16.701 21.9 3.078 1 95.79 38 ASN B C 1
ATOM 1430 O O . ASN B 1 38 ? 15.781 21.162 2.72 1 95.79 38 ASN B O 1
ATOM 1434 N N . LYS B 1 39 ? 16.981 23.012 2.454 1 96.09 39 LYS B N 1
ATOM 1435 C CA . LYS B 1 39 ? 16.057 23.654 1.524 1 96.09 39 LYS B CA 1
ATOM 1436 C C . LYS B 1 39 ? 15.89 22.822 0.255 1 96.09 39 LYS B C 1
ATOM 1438 O O . LYS B 1 39 ? 14.821 22.826 -0.359 1 96.09 39 LYS B O 1
ATOM 1443 N N . LYS B 1 40 ? 16.93 22.16 -0.091 1 97.81 40 LYS B N 1
ATOM 1444 C CA . LYS B 1 40 ? 16.842 21.306 -1.273 1 97.81 40 LYS B CA 1
ATOM 1445 C C . LYS B 1 40 ? 15.867 20.155 -1.048 1 97.81 40 LYS B C 1
ATOM 1447 O O . LYS B 1 40 ? 15.03 19.866 -1.907 1 97.81 40 LYS B O 1
ATOM 1452 N N . ALA B 1 41 ? 15.939 19.544 0.038 1 97.83 41 ALA B N 1
ATOM 1453 C CA . ALA B 1 41 ? 15.005 18.48 0.397 1 97.83 41 ALA B CA 1
ATOM 1454 C C . ALA B 1 41 ? 13.573 19.003 0.457 1 97.83 41 ALA B C 1
ATOM 1456 O O . ALA B 1 41 ? 12.638 18.321 0.031 1 97.83 41 ALA B O 1
ATOM 1457 N N . GLY B 1 42 ? 13.448 20.22 1.034 1 98.1 42 GLY B N 1
ATOM 1458 C CA . GLY B 1 42 ? 12.139 20.852 1.086 1 98.1 42 GLY B CA 1
ATOM 1459 C C . GLY B 1 42 ? 11.534 21.082 -0.286 1 98.1 42 GLY B C 1
ATOM 1460 O O . GLY B 1 42 ? 10.347 20.822 -0.498 1 98.1 42 GLY B O 1
ATOM 1461 N N . LYS B 1 43 ? 12.341 21.485 -1.234 1 98.01 43 LYS B N 1
ATOM 1462 C CA . LYS B 1 43 ? 11.877 21.742 -2.594 1 98.01 43 LYS B CA 1
ATOM 1463 C C . LYS B 1 43 ? 11.448 20.449 -3.282 1 98.01 43 LYS B C 1
ATOM 1465 O O . LYS B 1 43 ? 10.435 20.42 -3.984 1 98.01 43 LYS B O 1
ATOM 1470 N N . ILE B 1 44 ? 12.172 19.47 -3.069 1 98.22 44 ILE B N 1
ATOM 1471 C CA . ILE B 1 44 ? 11.875 18.172 -3.666 1 98.22 44 ILE B CA 1
ATOM 1472 C C . ILE B 1 44 ? 10.537 17.657 -3.142 1 98.22 44 ILE B C 1
ATOM 1474 O O . ILE B 1 44 ? 9.661 17.279 -3.923 1 98.22 44 ILE B O 1
ATOM 1478 N N . LEU B 1 45 ? 10.341 17.721 -1.821 1 98.17 45 LEU B N 1
ATOM 1479 C CA . LEU B 1 45 ? 9.12 17.209 -1.208 1 98.17 45 LEU B CA 1
ATOM 1480 C C . LEU B 1 45 ? 7.916 18.055 -1.608 1 98.17 45 LEU B C 1
ATOM 1482 O O . LEU B 1 45 ? 6.825 17.523 -1.829 1 98.17 45 LEU B O 1
ATOM 1486 N N . ALA B 1 46 ? 8.136 19.37 -1.652 1 97.83 46 ALA B N 1
ATOM 1487 C CA . ALA B 1 46 ? 7.053 20.25 -2.082 1 97.83 46 ALA B CA 1
ATOM 1488 C C . ALA B 1 46 ? 6.602 19.912 -3.5 1 97.83 46 ALA B C 1
ATOM 1490 O O . ALA B 1 46 ? 5.405 19.93 -3.799 1 97.83 46 ALA B O 1
ATOM 1491 N N . GLY B 1 47 ? 7.563 19.654 -4.327 1 97.43 47 GLY B N 1
ATOM 1492 C CA . GLY B 1 47 ? 7.245 19.226 -5.68 1 97.43 47 GLY B CA 1
ATOM 1493 C C . GLY B 1 47 ? 6.451 17.934 -5.726 1 97.43 47 GLY B C 1
ATOM 1494 O O . GLY B 1 47 ? 5.479 17.823 -6.476 1 97.43 47 GLY B O 1
ATOM 1495 N N . PHE B 1 48 ? 6.807 16.996 -4.928 1 97.19 48 PHE B N 1
ATOM 1496 C CA . PHE B 1 48 ? 6.122 15.71 -4.883 1 97.19 48 PHE B CA 1
ATOM 1497 C C . PHE B 1 48 ? 4.727 15.859 -4.287 1 97.19 48 PHE B C 1
ATOM 1499 O O . PHE B 1 48 ? 3.79 15.18 -4.71 1 97.19 48 PHE B O 1
ATOM 1506 N N . LYS B 1 49 ? 4.593 16.724 -3.299 1 95.91 49 LYS B N 1
ATOM 1507 C CA . LYS B 1 49 ? 3.286 16.951 -2.687 1 95.91 49 LYS B CA 1
ATOM 1508 C C . LYS B 1 49 ? 2.338 17.646 -3.66 1 95.91 49 LYS B C 1
ATOM 1510 O O . LYS B 1 49 ? 1.122 17.457 -3.591 1 95.91 49 LYS B O 1
ATOM 1515 N N . SER B 1 50 ? 2.896 18.465 -4.531 1 94.8 50 SER B N 1
ATOM 1516 C CA . SER B 1 50 ? 2.087 19.167 -5.523 1 94.8 50 SER B CA 1
ATOM 1517 C C . SER B 1 50 ? 1.624 18.223 -6.627 1 94.8 50 SER B C 1
ATOM 1519 O O . SER B 1 50 ? 0.619 18.483 -7.293 1 94.8 50 SER B O 1
ATOM 1521 N N . ASP B 1 51 ? 2.39 17.147 -6.833 1 92.97 51 ASP B N 1
ATOM 1522 C CA . ASP B 1 51 ? 2.036 16.094 -7.78 1 92.97 51 ASP B CA 1
ATOM 1523 C C . ASP B 1 51 ? 2.373 14.715 -7.219 1 92.97 51 ASP B C 1
ATOM 1525 O O . ASP B 1 51 ? 3.449 14.175 -7.488 1 92.97 51 ASP B O 1
ATOM 1529 N N . LEU B 1 52 ? 1.384 14.15 -6.646 1 93.93 52 LEU B N 1
ATOM 1530 C CA . LEU B 1 52 ? 1.601 12.904 -5.919 1 93.93 52 LEU B CA 1
ATOM 1531 C C . LEU B 1 52 ? 1.684 11.722 -6.879 1 93.93 52 LEU B C 1
ATOM 1533 O O . LEU B 1 52 ? 2.158 10.646 -6.507 1 93.93 52 LEU B O 1
ATOM 1537 N N . ASN B 1 53 ? 1.269 11.93 -8.087 1 92.25 53 ASN B N 1
ATOM 1538 C CA . ASN B 1 53 ? 1.231 10.827 -9.041 1 92.25 53 ASN B CA 1
ATOM 1539 C C . ASN B 1 53 ? 2.624 10.261 -9.299 1 92.25 53 ASN B C 1
ATO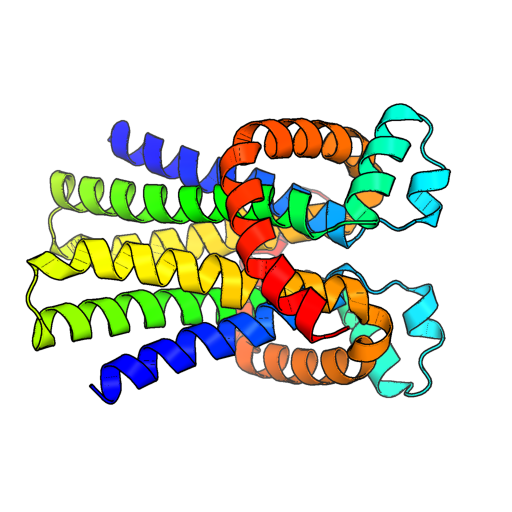M 1541 O O . ASN B 1 53 ? 2.816 9.044 -9.293 1 92.25 53 ASN B O 1
ATOM 1545 N N . LYS B 1 54 ? 3.57 11.08 -9.408 1 94.2 54 LYS B N 1
ATOM 1546 C CA . LYS B 1 54 ? 4.912 10.654 -9.794 1 94.2 54 LYS B CA 1
ATOM 1547 C C . LYS B 1 54 ? 5.566 9.828 -8.691 1 94.2 54 LYS B C 1
ATOM 1549 O O . LYS B 1 54 ? 5.964 8.683 -8.917 1 94.2 54 LYS B O 1
ATOM 1554 N N . PRO B 1 55 ? 5.669 10.414 -7.516 1 96.66 55 PRO B N 1
ATOM 1555 C CA . PRO B 1 55 ? 6.349 9.628 -6.483 1 96.66 55 PRO B CA 1
ATOM 1556 C C . PRO B 1 55 ? 5.563 8.385 -6.073 1 96.66 55 PRO B C 1
ATOM 1558 O O . PRO B 1 55 ? 6.157 7.355 -5.745 1 96.66 55 PRO B O 1
ATOM 1561 N N . LEU B 1 56 ? 4.256 8.403 -6.073 1 96.21 56 LEU B N 1
ATOM 1562 C CA . LEU B 1 56 ? 3.465 7.226 -5.733 1 96.21 56 LEU B CA 1
ATOM 1563 C C . LEU B 1 56 ? 3.625 6.139 -6.791 1 96.21 56 LEU B C 1
ATOM 1565 O O . LEU B 1 56 ? 3.759 4.959 -6.459 1 96.21 56 LEU B O 1
ATOM 1569 N N . THR B 1 57 ? 3.599 6.582 -8.035 1 94.84 57 THR B N 1
ATOM 1570 C CA . THR B 1 57 ? 3.825 5.624 -9.112 1 94.84 57 THR B CA 1
ATOM 1571 C C . THR B 1 57 ? 5.174 4.932 -8.945 1 94.84 57 THR B C 1
ATOM 1573 O O . THR B 1 57 ? 5.274 3.711 -9.089 1 94.84 57 THR B O 1
ATOM 1576 N N . ALA B 1 58 ? 6.164 5.722 -8.638 1 96.42 58 ALA B N 1
ATOM 1577 C CA . ALA B 1 58 ? 7.514 5.179 -8.502 1 96.42 58 ALA B CA 1
ATOM 1578 C C . ALA B 1 58 ? 7.586 4.169 -7.36 1 96.42 58 ALA B C 1
ATOM 1580 O O . ALA B 1 58 ? 8.038 3.038 -7.551 1 96.42 58 ALA B O 1
ATOM 1581 N N . VAL B 1 59 ? 7.124 4.541 -6.239 1 97.17 59 VAL B N 1
ATOM 1582 C CA . VAL B 1 59 ? 7.248 3.723 -5.037 1 97.17 59 VAL B CA 1
ATOM 1583 C C . VAL B 1 59 ? 6.344 2.498 -5.149 1 97.17 59 VAL B C 1
ATOM 1585 O O . VAL B 1 59 ? 6.75 1.386 -4.804 1 97.17 59 VAL B O 1
ATOM 1588 N N . LEU B 1 60 ? 5.141 2.652 -5.648 1 94.78 60 LEU B N 1
ATOM 1589 C CA . LEU B 1 60 ? 4.173 1.563 -5.708 1 94.78 60 LEU B CA 1
ATOM 1590 C C . LEU B 1 60 ? 4.555 0.554 -6.786 1 94.78 60 LEU B C 1
ATOM 1592 O O . LEU B 1 60 ? 4.326 -0.647 -6.628 1 94.78 60 LEU B O 1
ATOM 1596 N N . THR B 1 61 ? 5.098 1.071 -7.831 1 93.04 61 THR B N 1
ATOM 1597 C CA . THR B 1 61 ? 5.571 0.164 -8.87 1 93.04 61 THR B CA 1
ATOM 1598 C C . THR B 1 61 ? 6.692 -0.727 -8.341 1 93.04 61 THR B C 1
ATOM 1600 O O . THR B 1 61 ? 6.648 -1.949 -8.499 1 93.04 61 THR B O 1
ATOM 1603 N N . LEU B 1 62 ? 7.652 -0.109 -7.764 1 94.08 62 LEU B N 1
ATOM 1604 C CA . LEU B 1 62 ? 8.772 -0.875 -7.229 1 94.08 62 LEU B CA 1
ATOM 1605 C C . LEU B 1 62 ? 8.301 -1.848 -6.153 1 94.08 62 LEU B C 1
ATOM 1607 O O . LEU B 1 62 ? 8.783 -2.98 -6.08 1 94.08 62 LEU B O 1
ATOM 1611 N N . ASN B 1 63 ? 7.434 -1.418 -5.329 1 92.68 63 ASN B N 1
ATOM 1612 C CA . ASN B 1 63 ? 6.872 -2.267 -4.284 1 92.68 63 ASN B CA 1
ATOM 1613 C C . ASN B 1 63 ? 6.148 -3.475 -4.871 1 92.68 63 ASN B C 1
ATOM 1615 O O . ASN B 1 63 ? 6.317 -4.598 -4.394 1 92.68 63 ASN B O 1
ATOM 1619 N N . THR B 1 64 ? 5.339 -3.26 -5.87 1 86.6 64 THR B N 1
ATOM 1620 C CA . THR B 1 64 ? 4.599 -4.326 -6.537 1 86.6 64 THR B CA 1
ATOM 1621 C C . THR B 1 64 ? 5.554 -5.304 -7.216 1 86.6 64 THR B C 1
ATOM 1623 O O . THR B 1 64 ? 5.344 -6.518 -7.169 1 86.6 64 THR B O 1
ATOM 1626 N N . VAL B 1 65 ? 6.551 -4.805 -7.831 1 86.85 65 VAL B N 1
ATOM 1627 C CA . VAL B 1 65 ? 7.565 -5.651 -8.452 1 86.85 65 VAL B CA 1
ATOM 1628 C C . VAL B 1 65 ? 8.271 -6.481 -7.382 1 86.85 65 VAL B C 1
ATOM 1630 O O . VAL B 1 65 ? 8.523 -7.673 -7.578 1 86.85 65 VAL B O 1
ATOM 1633 N N . GLY B 1 66 ? 8.618 -5.831 -6.311 1 88.99 66 GLY B N 1
ATOM 1634 C CA . GLY B 1 66 ? 9.209 -6.558 -5.2 1 88.99 66 GLY B CA 1
ATOM 1635 C C . GLY B 1 66 ? 8.35 -7.713 -4.718 1 88.99 66 GLY B C 1
ATOM 1636 O O . GLY B 1 66 ? 8.842 -8.83 -4.547 1 88.99 66 GLY B O 1
ATOM 1637 N N . HIS B 1 67 ? 7.053 -7.491 -4.551 1 85.84 67 HIS B N 1
ATOM 1638 C CA . HIS B 1 67 ? 6.115 -8.514 -4.104 1 85.84 67 HIS B CA 1
ATOM 1639 C C . HIS B 1 67 ? 6.014 -9.649 -5.117 1 85.84 67 HIS B C 1
ATOM 1641 O O . HIS B 1 67 ? 6.045 -10.824 -4.745 1 85.84 67 HIS B O 1
ATOM 1647 N N . THR B 1 68 ? 5.907 -9.3 -6.348 1 81.77 68 THR B N 1
ATOM 1648 C CA . THR B 1 68 ? 5.703 -10.282 -7.407 1 81.77 68 THR B CA 1
ATOM 1649 C C . THR B 1 68 ? 6.95 -11.141 -7.597 1 81.77 68 THR B C 1
ATOM 1651 O O . THR B 1 68 ? 6.863 -12.369 -7.648 1 81.77 68 THR B O 1
ATOM 1654 N N . VAL B 1 69 ? 8.117 -10.473 -7.694 1 85.5 69 VAL B N 1
ATOM 1655 C CA . VAL B 1 69 ? 9.376 -11.195 -7.847 1 85.5 69 VAL B CA 1
ATOM 1656 C C . VAL B 1 69 ? 9.612 -12.088 -6.631 1 85.5 69 VAL B C 1
ATOM 1658 O O . VAL B 1 69 ? 10.086 -13.219 -6.766 1 85.5 69 VAL B O 1
ATOM 1661 N N . GLY B 1 70 ? 9.272 -11.574 -5.493 1 87.68 70 GLY B N 1
ATOM 1662 C CA . GLY B 1 70 ? 9.389 -12.367 -4.28 1 87.68 70 GLY B CA 1
ATOM 1663 C C . GLY B 1 70 ? 8.482 -13.583 -4.272 1 87.68 70 GLY B C 1
ATOM 1664 O O . GLY B 1 70 ? 8.92 -14.688 -3.948 1 87.68 70 GLY B O 1
ATOM 1665 N N . ALA B 1 71 ? 7.263 -13.389 -4.612 1 84.07 71 ALA B N 1
ATOM 1666 C CA . ALA B 1 71 ? 6.286 -14.475 -4.602 1 84.07 71 ALA B CA 1
ATOM 1667 C C . ALA B 1 71 ? 6.668 -15.564 -5.601 1 84.07 71 ALA B C 1
ATOM 1669 O O . ALA B 1 71 ? 6.656 -16.752 -5.268 1 84.07 71 ALA B O 1
ATOM 1670 N N . VAL B 1 72 ? 7.011 -15.164 -6.816 1 82.31 72 VAL B N 1
ATOM 1671 C CA . VAL B 1 72 ? 7.379 -16.114 -7.861 1 82.31 72 VAL B CA 1
ATOM 1672 C C . VAL B 1 72 ? 8.707 -16.781 -7.509 1 82.31 72 VAL B C 1
ATOM 1674 O O . VAL B 1 72 ? 8.849 -17.999 -7.637 1 82.31 72 VAL B O 1
ATOM 1677 N N . GLY B 1 73 ? 9.707 -15.964 -7.122 1 89.63 73 GLY B N 1
ATOM 1678 C CA . GLY B 1 73 ? 11.022 -16.493 -6.797 1 89.63 73 GLY B CA 1
ATOM 1679 C C . GLY B 1 73 ? 11.005 -17.458 -5.627 1 89.63 73 GLY B C 1
ATOM 1680 O O . GLY B 1 73 ? 11.526 -18.571 -5.726 1 89.63 73 GLY B O 1
ATOM 1681 N N . VAL B 1 74 ? 10.387 -17.047 -4.525 1 90.06 74 VAL B N 1
ATOM 1682 C CA . VAL B 1 74 ? 10.306 -17.889 -3.336 1 90.06 74 VAL B CA 1
ATOM 1683 C C . VAL B 1 74 ? 9.472 -19.132 -3.639 1 90.06 74 VAL B C 1
ATOM 1685 O O . VAL B 1 74 ? 9.847 -20.245 -3.263 1 90.06 74 VAL B O 1
ATOM 1688 N N . GLY B 1 75 ? 8.349 -18.908 -4.279 1 87.85 75 GLY B N 1
ATOM 1689 C CA . GLY B 1 75 ? 7.516 -20.042 -4.647 1 87.85 75 GLY B CA 1
ATOM 1690 C C . GLY B 1 75 ? 8.246 -21.071 -5.489 1 87.85 75 GLY B C 1
ATOM 1691 O O . GLY B 1 75 ? 8.155 -22.272 -5.228 1 87.85 75 GLY B O 1
ATOM 1692 N N . THR B 1 76 ? 8.974 -20.665 -6.515 1 87.38 76 THR B N 1
ATOM 1693 C CA . THR B 1 76 ? 9.723 -21.553 -7.397 1 87.38 76 THR B CA 1
ATOM 1694 C C . THR B 1 76 ? 10.813 -22.289 -6.624 1 87.38 76 THR B C 1
ATOM 1696 O O . THR B 1 76 ? 10.979 -23.501 -6.777 1 87.38 76 THR B O 1
ATOM 1699 N N . GLN B 1 77 ? 11.483 -21.537 -5.798 1 92.86 77 GLN B N 1
ATOM 1700 C CA . GLN B 1 77 ? 12.588 -22.139 -5.059 1 92.86 77 GLN B CA 1
ATOM 1701 C C . GLN B 1 77 ? 12.079 -23.144 -4.03 1 92.86 77 GLN B C 1
ATOM 1703 O O . GLN B 1 77 ? 12.727 -24.161 -3.775 1 92.86 77 GLN B O 1
ATOM 1708 N N . VAL B 1 78 ? 10.962 -22.884 -3.43 1 92 78 VAL B N 1
ATOM 1709 C CA . VAL B 1 78 ? 10.384 -23.815 -2.466 1 92 78 VAL B CA 1
ATOM 1710 C C . VAL B 1 78 ? 9.963 -25.099 -3.177 1 92 78 VAL B C 1
ATOM 1712 O O . VAL B 1 78 ? 10.153 -26.198 -2.65 1 92 78 VAL B O 1
ATOM 1715 N N . THR B 1 79 ? 9.401 -24.968 -4.367 1 89.7 79 THR B N 1
ATOM 1716 C CA . THR B 1 79 ? 8.989 -26.133 -5.143 1 89.7 79 THR B CA 1
ATOM 1717 C C . THR B 1 79 ? 10.201 -26.963 -5.556 1 89.7 79 THR B C 1
ATOM 1719 O O . THR B 1 79 ? 10.157 -28.195 -5.522 1 89.7 79 THR B O 1
ATOM 1722 N N . VAL B 1 80 ? 11.282 -26.34 -5.944 1 92.52 80 VAL B N 1
ATOM 1723 C CA . VAL B 1 80 ? 12.492 -27.019 -6.395 1 92.52 80 VAL B CA 1
ATOM 1724 C C . VAL B 1 80 ? 13.163 -27.718 -5.214 1 92.52 80 VAL B C 1
ATOM 1726 O O . VAL B 1 80 ? 13.637 -28.849 -5.342 1 92.52 80 VAL B O 1
ATOM 1729 N N . LEU B 1 81 ? 13.142 -27.079 -4.068 1 93.38 81 LEU B N 1
ATOM 1730 C CA . LEU B 1 81 ? 13.914 -27.569 -2.932 1 93.38 81 LEU B CA 1
ATOM 1731 C C . LEU B 1 81 ? 13.091 -28.544 -2.096 1 93.38 81 LEU B C 1
ATOM 1733 O O . LEU B 1 81 ? 13.636 -29.488 -1.52 1 93.38 81 LEU B O 1
ATOM 1737 N N . TYR B 1 82 ? 11.741 -28.25 -1.915 1 93.78 82 TYR B N 1
ATOM 1738 C CA . TYR B 1 82 ? 10.971 -28.996 -0.926 1 93.78 82 TYR B CA 1
ATOM 1739 C C . TYR B 1 82 ? 9.779 -29.69 -1.573 1 93.78 82 TYR B C 1
ATOM 1741 O O . TYR B 1 82 ? 9.106 -30.505 -0.937 1 93.78 82 TYR B O 1
ATOM 1749 N N . GLY B 1 83 ? 9.479 -29.43 -2.831 1 90.72 83 GLY B N 1
ATOM 1750 C CA . GLY B 1 83 ? 8.383 -30.079 -3.533 1 90.72 83 GLY B CA 1
ATOM 1751 C C . GLY B 1 83 ? 7.143 -29.211 -3.635 1 90.72 83 GLY B C 1
ATOM 1752 O O . GLY B 1 83 ? 7.022 -28.207 -2.93 1 90.72 83 GLY B O 1
ATOM 1753 N N . ASP B 1 84 ? 6.155 -29.596 -4.434 1 88.75 84 ASP B N 1
ATOM 1754 C CA . ASP B 1 84 ? 4.977 -28.816 -4.801 1 88.75 84 ASP B CA 1
ATOM 1755 C C . ASP B 1 84 ? 4.006 -28.703 -3.627 1 88.75 84 ASP B C 1
ATOM 1757 O O . ASP B 1 84 ? 3.248 -27.735 -3.533 1 88.75 84 ASP B O 1
ATOM 1761 N N . HIS B 1 85 ? 4.095 -29.639 -2.781 1 89.99 85 HIS B N 1
ATOM 1762 C CA . HIS B 1 85 ? 3.134 -29.677 -1.684 1 89.99 85 HIS B CA 1
ATOM 1763 C C . HIS B 1 85 ? 3.359 -28.522 -0.714 1 89.99 85 HIS B C 1
ATOM 1765 O O . HIS B 1 85 ? 2.469 -28.179 0.067 1 89.99 85 HIS B O 1
ATOM 1771 N N . TYR B 1 86 ? 4.548 -27.901 -0.794 1 90.22 86 TYR B N 1
ATOM 1772 C CA . TYR B 1 86 ? 4.874 -26.844 0.157 1 90.22 86 TYR B CA 1
ATOM 1773 C C . TYR B 1 86 ? 4.623 -25.469 -0.449 1 90.22 86 TYR B C 1
ATOM 1775 O O . TYR B 1 86 ? 4.799 -24.448 0.22 1 90.22 86 TYR B O 1
ATOM 1783 N N . LEU B 1 87 ? 4.166 -25.426 -1.669 1 85.85 87 LEU B N 1
ATOM 1784 C CA . LEU B 1 87 ? 3.95 -24.159 -2.358 1 85.85 87 LEU B CA 1
ATOM 1785 C C . LEU B 1 87 ? 2.875 -23.336 -1.656 1 85.85 87 LEU B C 1
ATOM 1787 O O . LEU B 1 87 ? 3.051 -22.135 -1.437 1 85.85 87 LEU B O 1
ATOM 1791 N N . GLY B 1 88 ? 1.743 -23.951 -1.31 1 85.28 88 GLY B N 1
ATOM 1792 C CA . GLY B 1 88 ? 0.668 -23.252 -0.624 1 85.28 88 GLY B CA 1
ATOM 1793 C C . GLY B 1 88 ? 1.094 -22.664 0.708 1 85.28 88 GLY B C 1
ATOM 1794 O O . GLY B 1 88 ? 0.827 -21.494 0.99 1 85.28 88 GLY B O 1
ATOM 1795 N N . VAL B 1 89 ? 1.722 -23.444 1.477 1 88.66 89 VAL B N 1
ATOM 1796 C CA . VAL B 1 89 ? 2.167 -23.024 2.802 1 88.66 89 VAL B CA 1
ATOM 1797 C C . VAL B 1 89 ? 3.188 -21.897 2.671 1 88.66 89 VAL B C 1
ATOM 1799 O O . VAL B 1 89 ? 3.156 -20.93 3.436 1 88.66 89 VAL B O 1
ATOM 1802 N N . SER B 1 90 ? 4.122 -22.071 1.759 1 88.82 90 SER B N 1
ATOM 1803 C CA . SER B 1 90 ? 5.142 -21.046 1.567 1 88.82 90 SER B CA 1
ATOM 1804 C C . SER B 1 90 ? 4.522 -19.725 1.124 1 88.82 90 SER B C 1
ATOM 1806 O O . SER B 1 90 ? 4.983 -18.653 1.521 1 88.82 90 SER B O 1
ATOM 1808 N N . SER B 1 91 ? 3.498 -19.761 0.322 1 84.34 91 SER B N 1
ATOM 1809 C CA . SER B 1 91 ? 2.804 -18.56 -0.132 1 84.34 91 SER B CA 1
ATOM 1810 C C . SER B 1 91 ? 2.134 -17.837 1.032 1 84.34 91 SER B C 1
ATOM 1812 O O . SER B 1 91 ? 2.188 -16.608 1.119 1 84.34 91 SER B O 1
ATOM 1814 N N . VAL B 1 92 ? 1.507 -18.614 1.898 1 85.66 92 VAL B N 1
ATOM 1815 C CA . VAL B 1 92 ? 0.831 -18.043 3.059 1 85.66 92 VAL B CA 1
ATOM 1816 C C . VAL B 1 92 ? 1.856 -17.397 3.988 1 85.66 92 VAL B C 1
ATOM 1818 O O . VAL B 1 92 ? 1.641 -16.288 4.484 1 85.66 92 VAL B O 1
ATOM 1821 N N . VAL B 1 93 ? 2.929 -18.088 4.186 1 88.82 93 VAL B N 1
ATOM 1822 C CA . VAL B 1 93 ? 3.977 -17.583 5.067 1 88.82 93 VAL B CA 1
ATOM 1823 C C . VAL B 1 93 ? 4.567 -16.3 4.485 1 88.82 93 VAL B C 1
ATOM 1825 O O . VAL B 1 93 ? 4.782 -15.325 5.208 1 88.82 93 VAL B O 1
ATOM 1828 N N . LEU B 1 94 ? 4.871 -16.317 3.201 1 87.24 94 LEU B N 1
ATOM 1829 C CA . LEU B 1 94 ? 5.419 -15.131 2.551 1 87.24 94 LEU B CA 1
ATOM 1830 C C . LEU B 1 94 ? 4.453 -13.956 2.66 1 87.24 94 LEU B C 1
ATOM 1832 O O . LEU B 1 94 ? 4.87 -12.826 2.921 1 87.24 94 LEU B O 1
ATOM 1836 N N . THR B 1 95 ? 3.171 -14.237 2.481 1 84.48 95 THR B N 1
ATOM 1837 C CA . THR B 1 95 ? 2.154 -13.194 2.563 1 84.48 95 THR B CA 1
ATOM 1838 C C . THR B 1 95 ? 2.139 -12.562 3.952 1 84.48 95 THR B C 1
ATOM 1840 O O . THR B 1 95 ? 2.08 -11.338 4.082 1 84.48 95 THR B O 1
ATOM 1843 N N . ILE B 1 96 ? 2.21 -13.376 4.929 1 87.27 96 ILE B N 1
ATOM 1844 C CA . ILE B 1 96 ? 2.204 -12.891 6.305 1 87.27 96 ILE B CA 1
ATOM 1845 C C . ILE B 1 96 ? 3.459 -12.061 6.565 1 87.27 96 ILE B C 1
ATOM 1847 O O . ILE B 1 96 ? 3.388 -10.987 7.165 1 87.27 96 ILE B O 1
ATOM 1851 N N . LEU B 1 97 ? 4.601 -12.548 6.133 1 89.31 97 LEU B N 1
ATOM 1852 C CA . LEU B 1 97 ? 5.864 -11.842 6.324 1 89.31 97 LEU B CA 1
ATOM 1853 C C . LEU B 1 97 ? 5.842 -10.491 5.618 1 89.31 97 LEU B C 1
ATOM 1855 O O . LEU B 1 97 ? 6.251 -9.479 6.193 1 89.31 97 LEU B O 1
ATOM 1859 N N . VAL B 1 98 ? 5.381 -10.493 4.416 1 88.4 98 VAL B N 1
ATOM 1860 C CA . VAL B 1 98 ? 5.318 -9.253 3.649 1 88.4 98 VAL B CA 1
ATOM 1861 C C . VAL B 1 98 ? 4.349 -8.281 4.318 1 88.4 98 VAL B C 1
ATOM 1863 O O . VAL B 1 98 ? 4.662 -7.099 4.483 1 88.4 98 VAL B O 1
ATOM 1866 N N . LEU B 1 99 ? 3.212 -8.77 4.674 1 89.48 99 LEU B N 1
ATOM 1867 C CA . LEU B 1 99 ? 2.182 -7.938 5.286 1 89.48 99 LEU B CA 1
ATOM 1868 C C . LEU B 1 99 ? 2.712 -7.252 6.54 1 89.48 99 LEU B C 1
ATOM 1870 O O . LEU B 1 99 ? 2.633 -6.027 6.663 1 89.48 99 LEU B O 1
ATOM 1874 N N . PHE B 1 100 ? 3.34 -7.961 7.37 1 90.59 100 PHE B N 1
ATOM 1875 C CA . PHE B 1 100 ? 3.717 -7.4 8.662 1 90.59 100 PHE B CA 1
ATOM 1876 C C . PHE B 1 100 ? 5.09 -6.742 8.587 1 90.59 100 PHE B C 1
ATOM 1878 O O . PHE B 1 100 ? 5.256 -5.592 8.997 1 90.59 100 PHE B O 1
ATOM 1885 N N . LEU B 1 101 ? 6.047 -7.393 7.982 1 91.03 101 LEU B N 1
ATOM 1886 C CA . LEU B 1 101 ? 7.435 -6.952 8.068 1 91.03 101 LEU B CA 1
ATOM 1887 C C . LEU B 1 101 ? 7.74 -5.907 7.001 1 91.03 101 LEU B C 1
ATOM 1889 O O . LEU B 1 101 ? 8.653 -5.094 7.165 1 91.03 101 LEU B O 1
ATOM 1893 N N . SER B 1 102 ? 6.971 -5.936 5.96 1 92.07 102 SER B N 1
ATOM 1894 C CA . SER B 1 102 ? 7.371 -5.033 4.886 1 92.07 102 SER B CA 1
ATOM 1895 C C . SER B 1 102 ? 6.288 -3.998 4.601 1 92.07 102 SER B C 1
ATOM 1897 O O . SER B 1 102 ? 6.501 -3.068 3.821 1 92.07 102 SER B O 1
ATOM 1899 N N . GLU B 1 103 ? 5.112 -4.168 5.271 1 92.35 103 GLU B N 1
ATOM 1900 C CA . GLU B 1 103 ? 4.053 -3.203 4.988 1 92.35 103 GLU B CA 1
ATOM 1901 C C . GLU B 1 103 ? 3.567 -2.527 6.267 1 92.35 103 GLU B C 1
ATOM 1903 O O . GLU B 1 103 ? 3.781 -1.328 6.461 1 92.35 103 GLU B O 1
ATOM 1908 N N . ILE B 1 104 ? 3.105 -3.268 7.156 1 92.6 104 ILE B N 1
ATOM 1909 C CA . ILE B 1 104 ? 2.458 -2.695 8.331 1 92.6 104 ILE B CA 1
ATOM 1910 C C . ILE B 1 104 ? 3.501 -2.016 9.215 1 92.6 104 ILE B C 1
ATOM 1912 O O . ILE B 1 104 ? 3.384 -0.827 9.523 1 92.6 104 ILE B O 1
ATOM 1916 N N . ILE B 1 105 ? 4.507 -2.695 9.608 1 93.26 105 ILE B N 1
ATOM 1917 C CA . ILE B 1 105 ? 5.513 -2.179 10.53 1 93.26 105 ILE B CA 1
ATOM 1918 C C . ILE B 1 105 ? 6.216 -0.976 9.905 1 93.26 105 ILE B C 1
ATOM 1920 O O . ILE B 1 105 ? 6.241 0.11 10.49 1 93.26 105 ILE B O 1
ATOM 1924 N N . PRO B 1 106 ? 6.731 -1.162 8.736 1 96.14 106 PRO B N 1
ATOM 1925 C CA . PRO B 1 106 ? 7.45 -0.027 8.152 1 96.14 106 PRO B CA 1
ATOM 1926 C C . PRO B 1 106 ? 6.549 1.183 7.916 1 96.14 106 PRO B C 1
ATOM 1928 O O . PRO B 1 106 ? 6.983 2.325 8.091 1 96.14 106 PRO B O 1
ATOM 1931 N N . LYS B 1 107 ? 5.282 1.01 7.542 1 95.86 107 LYS B N 1
ATOM 1932 C CA . LYS B 1 107 ? 4.373 2.133 7.331 1 95.86 107 LYS B CA 1
ATOM 1933 C C . LYS B 1 107 ? 4.043 2.828 8.648 1 95.86 107 LYS B C 1
ATOM 1935 O O . LYS B 1 107 ? 3.899 4.052 8.692 1 95.86 107 LYS B O 1
ATOM 1940 N N . THR B 1 108 ? 3.96 2.012 9.604 1 94.15 108 THR B N 1
ATOM 1941 C CA . THR B 1 108 ? 3.736 2.59 10.924 1 94.15 108 THR B CA 1
ATOM 1942 C C . THR B 1 108 ? 4.938 3.423 11.362 1 94.15 108 THR B C 1
ATOM 1944 O O . THR B 1 108 ? 4.778 4.526 11.887 1 94.15 108 THR B O 1
ATOM 1947 N N . ILE B 1 109 ? 6.087 2.943 11.148 1 94.63 109 ILE B N 1
ATOM 1948 C CA . ILE B 1 109 ? 7.309 3.673 11.47 1 94.63 109 ILE B CA 1
ATOM 1949 C C . ILE B 1 109 ? 7.368 4.964 10.656 1 94.63 109 ILE B C 1
ATOM 1951 O O . ILE B 1 109 ? 7.599 6.042 11.208 1 94.63 109 ILE B O 1
ATOM 1955 N N . GLY B 1 110 ? 7.118 4.851 9.373 1 97.06 110 GLY B N 1
ATOM 1956 C CA . GLY B 1 110 ? 7.146 6.023 8.512 1 97.06 110 GLY B CA 1
ATOM 1957 C C . GLY B 1 110 ? 6.141 7.085 8.918 1 97.06 110 GLY B C 1
ATOM 1958 O O . GLY B 1 110 ? 6.452 8.278 8.905 1 97.06 110 GLY B O 1
ATOM 1959 N N . ALA B 1 111 ? 4.988 6.653 9.306 1 96.24 111 ALA B N 1
ATOM 1960 C CA . ALA B 1 111 ? 3.92 7.585 9.655 1 96.24 111 ALA B CA 1
ATOM 1961 C C . ALA B 1 111 ? 4.171 8.22 11.02 1 96.24 111 ALA B C 1
ATOM 1963 O O . ALA B 1 111 ? 3.808 9.377 11.249 1 96.24 111 ALA B O 1
ATOM 1964 N N . ASN B 1 112 ? 4.795 7.483 11.902 1 94.63 112 ASN B N 1
ATOM 1965 C CA . ASN B 1 112 ? 5.03 7.989 13.251 1 94.63 112 ASN B CA 1
ATOM 1966 C C . ASN B 1 112 ? 6.281 8.861 13.312 1 94.63 112 ASN B C 1
ATOM 1968 O O . ASN B 1 112 ? 6.385 9.745 14.164 1 94.63 112 ASN B O 1
ATOM 1972 N N . TYR B 1 113 ? 7.191 8.608 12.394 1 96.99 113 TYR B N 1
ATOM 1973 C CA . TYR B 1 113 ? 8.455 9.334 12.439 1 96.99 113 TYR B CA 1
ATOM 1974 C C . TYR B 1 113 ? 8.699 10.087 11.136 1 96.99 113 TYR B C 1
ATOM 1976 O O . TYR B 1 113 ? 9.845 10.249 10.71 1 96.99 113 TYR B O 1
ATOM 1984 N N . TRP B 1 114 ? 7.592 10.451 10.522 1 96.83 114 TRP B N 1
ATOM 1985 C CA . TRP B 1 114 ? 7.703 11.107 9.223 1 96.83 114 TRP B CA 1
ATOM 1986 C C . TRP B 1 114 ? 8.504 12.4 9.333 1 96.83 114 TRP B C 1
ATOM 1988 O O . TRP B 1 114 ? 9.198 12.789 8.391 1 96.83 114 TRP B O 1
ATOM 1998 N N . ASP B 1 115 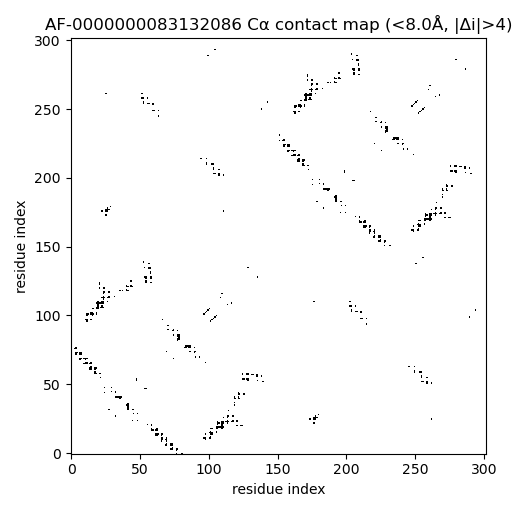? 8.426 13.16 10.486 1 96.57 115 ASP B N 1
ATOM 1999 C CA . ASP B 1 115 ? 9.115 14.435 10.661 1 96.57 115 ASP B CA 1
ATOM 2000 C C . ASP B 1 115 ? 10.63 14.244 10.663 1 96.57 115 ASP B C 1
ATOM 2002 O O . ASP B 1 115 ? 11.364 15.06 10.101 1 96.57 115 ASP B O 1
ATOM 2006 N N . LYS B 1 116 ? 11.121 13.12 11.18 1 97.01 116 LYS B N 1
ATOM 2007 C CA . LYS B 1 116 ? 12.552 12.836 11.241 1 97.01 116 LYS B CA 1
ATOM 2008 C C . LYS B 1 116 ? 13.046 12.219 9.936 1 97.01 116 LYS B C 1
ATOM 2010 O O . LYS B 1 116 ? 14.225 12.336 9.596 1 97.01 116 LYS B O 1
ATOM 2015 N N . LEU B 1 117 ? 12.154 11.673 9.205 1 97.86 117 LEU B N 1
ATOM 2016 C CA . LEU B 1 117 ? 12.555 10.89 8.041 1 97.86 117 LEU B CA 1
ATOM 2017 C C . LEU B 1 117 ? 12.348 11.683 6.755 1 97.86 117 LEU B C 1
ATOM 2019 O O . LEU B 1 117 ? 12.763 11.247 5.678 1 97.86 117 LEU B O 1
ATOM 2023 N N . SER B 1 118 ? 11.724 12.809 6.852 1 98.06 118 SER B N 1
ATOM 2024 C CA . SER B 1 118 ? 11.307 13.569 5.678 1 98.06 118 SER B CA 1
ATOM 2025 C C . SER B 1 118 ? 12.502 13.944 4.809 1 98.06 118 SER B C 1
ATOM 2027 O O . SER B 1 118 ? 12.427 13.881 3.58 1 98.06 118 SER B O 1
ATOM 2029 N N . GLY B 1 119 ? 13.607 14.362 5.398 1 97.47 119 GLY B N 1
ATOM 2030 C CA . GLY B 1 119 ? 14.781 14.757 4.637 1 97.47 119 GLY B CA 1
ATOM 2031 C C . GLY B 1 119 ? 15.339 13.639 3.776 1 97.47 119 GLY B C 1
ATOM 2032 O O . GLY B 1 119 ? 15.525 13.811 2.57 1 97.47 119 GLY B O 1
ATOM 2033 N N . VAL B 1 120 ? 15.56 12.514 4.336 1 97.59 120 VAL B N 1
ATOM 2034 C CA . VAL B 1 120 ? 16.126 11.371 3.628 1 97.59 120 VAL B CA 1
ATOM 2035 C C . VAL B 1 120 ? 15.132 10.864 2.585 1 97.59 120 VAL B C 1
ATOM 2037 O O . VAL B 1 120 ? 15.526 10.448 1.494 1 97.59 120 VAL B O 1
ATOM 2040 N N . THR B 1 121 ? 13.883 10.914 2.936 1 98.29 121 THR B N 1
ATOM 2041 C CA . THR B 1 121 ? 12.823 10.472 2.036 1 98.29 121 THR B CA 1
ATOM 2042 C C . THR B 1 121 ? 12.828 11.294 0.751 1 98.29 121 THR B C 1
ATOM 2044 O O . THR B 1 121 ? 12.628 10.753 -0.339 1 98.29 121 THR B O 1
ATOM 2047 N N . ALA B 1 122 ? 13.069 12.583 0.872 1 98.46 122 ALA B N 1
ATOM 2048 C CA . ALA B 1 122 ? 13.114 13.465 -0.292 1 98.46 122 ALA B CA 1
ATOM 2049 C C . ALA B 1 122 ? 14.114 12.957 -1.326 1 98.46 122 ALA B C 1
ATOM 2051 O O . ALA B 1 122 ? 13.776 12.804 -2.502 1 98.46 122 ALA B O 1
ATOM 2052 N N . TYR B 1 123 ? 15.211 12.619 -0.919 1 98.34 123 TYR B N 1
ATOM 2053 C CA . TYR B 1 123 ? 16.277 12.233 -1.835 1 98.34 123 TYR B CA 1
ATOM 2054 C C . TYR B 1 123 ? 16.046 10.828 -2.38 1 98.34 123 TYR B C 1
ATOM 2056 O O . TYR B 1 123 ? 16.288 10.566 -3.561 1 98.34 123 TYR B O 1
ATOM 2064 N N . LEU B 1 124 ? 15.635 9.952 -1.557 1 98.28 124 LEU B N 1
ATOM 2065 C CA . LEU B 1 124 ? 15.373 8.59 -2.008 1 98.28 124 LEU B CA 1
ATOM 2066 C C . LEU B 1 124 ? 14.246 8.564 -3.035 1 98.28 124 LEU B C 1
ATOM 2068 O O . LEU B 1 124 ? 14.324 7.838 -4.029 1 98.28 124 LEU B O 1
ATOM 2072 N N . LEU B 1 125 ? 13.261 9.365 -2.767 1 98.26 125 LEU B N 1
ATOM 2073 C CA . LEU B 1 125 ? 12.153 9.431 -3.713 1 98.26 125 LEU B CA 1
ATOM 2074 C C . LEU B 1 125 ? 12.603 10.039 -5.037 1 98.26 125 LEU B C 1
ATOM 2076 O O . LEU B 1 125 ? 12.146 9.623 -6.104 1 98.26 125 LEU B O 1
ATOM 2080 N N . ARG B 1 126 ? 13.411 11.034 -4.931 1 97.84 126 ARG B N 1
ATOM 2081 C CA . ARG B 1 126 ? 13.928 11.639 -6.154 1 97.84 126 ARG B CA 1
ATOM 2082 C C . ARG B 1 126 ? 14.676 10.613 -6.998 1 97.84 126 ARG B C 1
ATOM 2084 O O . ARG B 1 126 ? 14.507 10.564 -8.219 1 97.84 126 ARG B O 1
ATOM 2091 N N . TYR B 1 127 ? 15.505 9.894 -6.335 1 97.91 127 TYR B N 1
ATOM 2092 C CA . TYR B 1 127 ? 16.251 8.85 -7.03 1 97.91 127 TYR B CA 1
ATOM 2093 C C . TYR B 1 127 ? 15.308 7.817 -7.635 1 97.91 127 TYR B C 1
ATOM 2095 O O . TYR B 1 127 ? 15.472 7.421 -8.792 1 97.91 127 TYR B O 1
ATOM 2103 N N . LEU B 1 128 ? 14.307 7.388 -6.909 1 97.36 128 LEU B N 1
ATOM 2104 C CA . LEU B 1 128 ? 13.36 6.378 -7.367 1 97.36 128 LEU B CA 1
ATOM 2105 C C . LEU B 1 128 ? 12.544 6.892 -8.548 1 97.36 128 LEU B C 1
ATOM 2107 O O . LEU B 1 128 ? 12.252 6.14 -9.48 1 97.36 128 LEU B O 1
ATOM 2111 N N . THR B 1 129 ? 12.151 8.104 -8.447 1 96.54 129 THR B N 1
ATOM 2112 C CA . THR B 1 129 ? 11.366 8.679 -9.534 1 96.54 129 THR B CA 1
ATOM 2113 C C . THR B 1 129 ? 12.189 8.747 -10.818 1 96.54 129 THR B C 1
ATOM 2115 O O . THR B 1 129 ? 11.657 8.556 -11.913 1 96.54 129 THR B O 1
ATOM 2118 N N . TRP B 1 130 ? 13.437 9.013 -10.662 1 96.24 130 TRP B N 1
ATOM 2119 C CA . TRP B 1 130 ? 14.322 9.019 -11.823 1 96.24 130 TRP B CA 1
ATOM 2120 C C . TRP B 1 130 ? 14.464 7.617 -12.406 1 96.24 130 TRP B C 1
ATOM 2122 O O . TRP B 1 130 ? 14.426 7.439 -13.626 1 96.24 130 TRP B O 1
ATOM 2132 N N . LEU B 1 131 ? 14.602 6.64 -11.547 1 94.85 131 LEU B N 1
ATOM 2133 C CA . LEU B 1 131 ? 14.764 5.25 -11.956 1 94.85 131 LEU B CA 1
ATOM 2134 C C . LEU B 1 131 ? 13.509 4.739 -12.655 1 94.85 131 LEU B C 1
ATOM 2136 O O . LEU B 1 131 ? 13.596 3.949 -13.598 1 94.85 131 LEU B O 1
ATOM 2140 N N . MET B 1 132 ? 12.351 5.176 -12.223 1 94.35 132 MET B N 1
ATOM 2141 C CA . MET B 1 132 ? 11.074 4.653 -12.7 1 94.35 132 MET B CA 1
ATOM 2142 C C . MET B 1 132 ? 10.47 5.572 -13.756 1 94.35 132 MET B C 1
ATOM 2144 O O . MET B 1 132 ? 9.275 5.491 -14.046 1 94.35 132 MET B O 1
ATOM 2148 N N . MET B 1 133 ? 11.229 6.434 -14.352 1 92.07 133 MET B N 1
ATOM 2149 C CA . MET B 1 133 ? 10.766 7.473 -15.268 1 92.07 133 MET B CA 1
ATOM 2150 C C . MET B 1 133 ? 9.985 6.867 -16.429 1 92.07 133 MET B C 1
ATOM 2152 O O . MET B 1 133 ? 8.949 7.4 -16.831 1 92.07 133 MET B O 1
ATOM 2156 N N . PRO B 1 134 ? 10.415 5.762 -16.96 1 91.12 134 PRO B N 1
ATOM 2157 C CA . PRO B 1 134 ? 9.647 5.17 -18.058 1 91.12 134 PRO B CA 1
ATOM 2158 C C . PRO B 1 134 ? 8.247 4.736 -17.632 1 91.12 134 PRO B C 1
ATOM 2160 O O . PRO B 1 134 ? 7.285 4.915 -18.384 1 91.12 134 PRO B O 1
ATOM 2163 N N . VAL B 1 135 ? 8.176 4.163 -16.472 1 88.73 135 VAL B N 1
ATOM 2164 C CA . VAL B 1 135 ? 6.886 3.706 -15.968 1 88.73 135 VAL B CA 1
ATOM 2165 C C . VAL B 1 135 ? 6.004 4.908 -15.639 1 88.73 135 VAL B C 1
ATOM 2167 O O . VAL B 1 135 ? 4.802 4.898 -15.914 1 88.73 135 VAL B O 1
ATOM 2170 N N . ILE B 1 136 ? 6.639 5.883 -15.098 1 88.71 136 ILE B N 1
ATOM 2171 C CA . ILE B 1 136 ? 5.922 7.096 -14.721 1 88.71 136 ILE B CA 1
ATOM 2172 C C . ILE B 1 136 ? 5.325 7.75 -15.965 1 88.71 136 ILE B C 1
ATOM 2174 O O . ILE B 1 136 ? 4.187 8.226 -15.938 1 88.71 136 ILE B O 1
ATOM 2178 N N . PHE B 1 137 ? 6.024 7.743 -17.023 1 87.74 137 PHE B N 1
ATOM 2179 C CA . PHE B 1 137 ? 5.544 8.325 -18.27 1 87.74 137 PHE B CA 1
ATOM 2180 C C . PHE B 1 137 ? 4.302 7.594 -18.766 1 87.74 137 PHE B C 1
ATOM 2182 O O . PHE B 1 137 ? 3.334 8.224 -19.196 1 87.74 137 PHE B O 1
ATOM 2189 N N . ILE B 1 138 ? 4.308 6.354 -18.663 1 84.08 138 ILE B N 1
ATOM 2190 C CA . ILE B 1 138 ? 3.171 5.536 -19.069 1 84.08 138 ILE B CA 1
ATOM 2191 C C . ILE B 1 138 ? 1.982 5.81 -18.15 1 84.08 138 ILE B C 1
ATOM 2193 O O . ILE B 1 138 ? 0.851 5.959 -18.616 1 84.08 138 ILE B O 1
ATOM 2197 N N . SER B 1 139 ? 2.302 5.864 -16.844 1 81.54 139 SER B N 1
ATOM 2198 C CA . SER B 1 139 ? 1.255 6.136 -15.866 1 81.54 139 SER B CA 1
ATOM 2199 C C . SER B 1 139 ? 0.593 7.485 -16.125 1 81.54 139 SER B C 1
ATOM 2201 O O . SER B 1 139 ? -0.627 7.617 -16.008 1 81.54 139 SER B O 1
ATOM 2203 N N . GLU B 1 140 ? 1.394 8.496 -16.403 1 80.68 140 GLU B N 1
ATOM 2204 C CA . GLU B 1 140 ? 0.876 9.833 -16.676 1 80.68 140 GLU B CA 1
ATOM 2205 C C . GLU B 1 140 ? -0.032 9.833 -17.903 1 80.68 140 GLU B C 1
ATOM 2207 O O . GLU B 1 140 ? -1.029 10.557 -17.944 1 80.68 140 GLU B O 1
ATOM 2212 N N . LYS B 1 141 ? 0.229 9.054 -18.818 1 78.99 141 LYS B N 1
ATOM 2213 C CA . LYS B 1 141 ? -0.612 8.948 -20.007 1 78.99 141 LYS B CA 1
ATOM 2214 C C . LYS B 1 141 ? -1.948 8.288 -19.678 1 78.99 141 LYS B C 1
ATOM 2216 O O . LYS B 1 141 ? -2.982 8.653 -20.242 1 78.99 141 LYS B O 1
ATOM 2221 N N . ILE B 1 142 ? -1.883 7.425 -18.781 1 74.2 142 ILE B N 1
ATOM 2222 C CA . ILE B 1 142 ? -3.083 6.701 -18.377 1 74.2 142 ILE B CA 1
ATOM 2223 C C . ILE B 1 142 ? -3.952 7.594 -17.493 1 74.2 142 ILE B C 1
ATOM 2225 O O . ILE B 1 142 ? -5.17 7.66 -17.674 1 74.2 142 ILE B O 1
ATOM 2229 N N . THR B 1 143 ? -3.312 8.255 -16.562 1 69.29 143 THR B N 1
ATOM 2230 C CA . THR B 1 143 ? -4.049 9.054 -15.588 1 69.29 143 THR B CA 1
ATOM 2231 C C . THR B 1 143 ? -4.483 10.384 -16.197 1 69.29 143 THR B C 1
ATOM 2233 O O . THR B 1 143 ? -5.439 11.005 -15.728 1 69.29 143 THR B O 1
ATOM 2236 N N . SER B 1 144 ? -3.583 10.973 -17.029 1 67.52 144 SER B N 1
ATOM 2237 C CA . SER B 1 144 ? -3.962 12.213 -17.698 1 67.52 144 SER B CA 1
ATOM 2238 C C . SER B 1 144 ? -5.311 12.075 -18.396 1 67.52 144 SER B C 1
ATOM 2240 O O . SER B 1 144 ? -6.078 13.037 -18.472 1 67.52 144 SER B O 1
ATOM 2242 N N . GLY B 1 145 ? -5.526 10.91 -18.802 1 59.45 145 GLY B N 1
ATOM 2243 C CA . GLY B 1 145 ? -6.843 10.69 -19.379 1 59.45 145 GLY B CA 1
ATOM 2244 C C . GLY B 1 145 ? -7.964 10.783 -18.36 1 59.45 145 GLY B C 1
ATOM 2245 O O . GLY B 1 145 ? -9.085 11.169 -18.697 1 59.45 145 GLY B O 1
ATOM 2246 N N . LEU B 1 146 ? -7.665 10.43 -17.142 1 54.85 146 LEU B N 1
ATOM 2247 C CA . LEU B 1 146 ? -8.668 10.45 -16.083 1 54.85 146 LEU B CA 1
ATOM 2248 C C . LEU B 1 146 ? -8.894 11.87 -15.574 1 54.85 146 LEU B C 1
ATOM 2250 O O . LEU B 1 146 ? -10.022 12.243 -15.244 1 54.85 146 LEU B O 1
ATOM 2254 N N . THR B 1 147 ? -7.761 12.583 -15.281 1 49.34 147 THR B N 1
ATOM 2255 C CA . THR B 1 147 ? -7.887 13.949 -14.786 1 49.34 147 THR B CA 1
ATOM 2256 C C . THR B 1 147 ? -8.513 14.853 -15.844 1 49.34 147 THR B C 1
ATOM 2258 O O . THR B 1 147 ? -9.184 15.833 -15.514 1 49.34 147 THR B O 1
ATOM 2261 N N . LYS B 1 148 ? -8.038 14.796 -17.049 1 49.87 148 LYS B N 1
ATOM 2262 C CA . LYS B 1 148 ? -8.678 15.625 -18.066 1 49.87 148 LYS B CA 1
ATOM 2263 C C . LYS B 1 148 ? -10.184 15.381 -18.105 1 49.87 148 LYS B C 1
ATOM 2265 O O . LYS B 1 148 ? -10.959 16.298 -18.387 1 49.87 148 LYS B O 1
ATOM 2270 N N . LYS B 1 149 ? -10.579 14.196 -17.714 1 44.69 149 LYS B N 1
ATOM 2271 C CA . LYS B 1 149 ? -12.023 13.978 -17.737 1 44.69 149 LYS B CA 1
ATOM 2272 C C . LYS B 1 149 ? -12.69 14.583 -16.505 1 44.69 149 LYS B C 1
ATOM 2274 O O . LYS B 1 149 ? -13.907 14.775 -16.483 1 44.69 149 LYS B O 1
ATOM 2279 N N . MET B 1 150 ? -12.009 14.608 -15.518 1 42.01 150 MET B N 1
ATOM 2280 C CA . MET B 1 150 ? -12.623 15.207 -14.336 1 42.01 150 MET B CA 1
ATOM 2281 C C . MET B 1 150 ? -12.622 16.729 -14.434 1 42.01 150 MET B C 1
ATOM 2283 O O . MET B 1 150 ? -13.306 17.405 -13.664 1 42.01 150 MET B O 1
ATOM 2287 N N . SER B 1 151 ? -11.695 17.251 -15.187 1 35.71 151 SER B N 1
ATOM 2288 C CA . SER B 1 151 ? -11.847 18.688 -15.394 1 35.71 151 SER B CA 1
ATOM 2289 C C . SER B 1 151 ? -12.929 18.986 -16.427 1 35.71 151 SER B C 1
ATOM 2291 O O . SER B 1 151 ? -13.093 18.24 -17.395 1 35.71 151 SER B O 1
#

InterPro domains:
  IPR002550 CNNM, transmembrane domain [PF01595] (8-149)
  IPR002550 CNNM, transmembrane domain [PS51846] (1-151)

Sequence (302 aa):
MALLIGFLIFSLLTSFVCSVLEAVLLSVTLPHIALLKNKKAGKILAGFKSDLNKPLTAVLTLNTVGHTVGAVGVGTQVTVLYGDHYLGVSSVVLTILVLFLSEIIPKTIGANYWDKLSGVTAYLLRYLTWLMMPVIFISEKITSGLTKKMSMALLIGFLIFSLLTSFVCSVLEAVLLSVTLPHIALLKNKKAGKILAGFKSDLNKPLTAVLTLNTVGHTVGAVGVGTQVTVLYGDHYLGVSSVVLTILVLFLSEIIPKTIGANYWDKLSGVTAYLLRYLTWLMMPVIFISEKITSGLTKKMS

Organism: Piscirickettsia salmonis (NCBI:txid1238)

Foldseek 3Di:
DVQLVVLLCQLQVL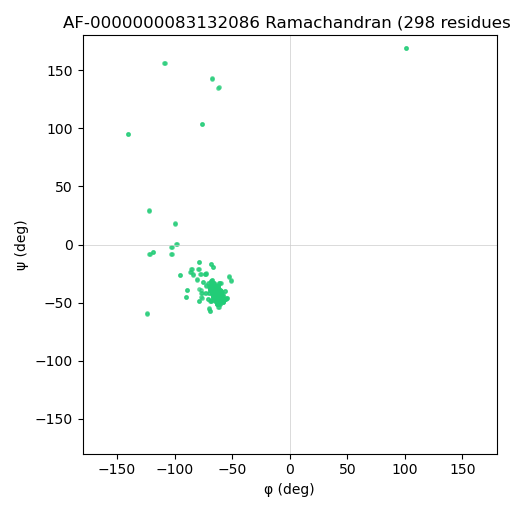LQVLQLLVLLLVQDDLVLLVVDPPVVLSVLSVVCNVPVLLLCQLSVVSNVVSLVSSLVRNLVVCCVPPNNVCSVVSNVVSVVCCCVRRHVVSSVVSNVCSSVCSSVSSVVSVVSSVVCVVSSVVSCVVCVVVVVVVD/DVQLVVLLCQLQVLLQVLQLLVLLLVQDDLVLLVVDPPVVLSVLSVVCNVPVLLLCQLSVVSNVVSLVSSLVRNLVVCCVPPNNVCSVVSNVVSVVCCCVRRHVVSSVVSNVCSSVCSSVSSVVSVVSSVVCVVSSVVSCVVCVVVVVVVD

Secondary structure (DSSP, 8-state):
-HHHHHHHHHHHHHHHHHHHHHHHHHH--HHHHHH-S-HHHHHHHHHHHH-THHHHHHHHHHHHHHHHHHHHHHHHHHHHHH-GGGHHHHHHHHHHHIIIIIIIHHHHHHHHSHHHHHHHHHHHHHHHHHHTHHHHHHHHHHHHHHHHHH-/-HHHHHHHHHHHHHHHHHHHHHHHHHH--HHHHHH-S-HHHHHHHHHHHH-THHHHHHHHHHHHHHHHHHHHHHHHHHHHHH-GGGHHHHHHHHHHHIIIIIIIHHHHHHHHSHHHHHHHHHHHHHHHHHHTHHHHHHHHHHHHHHHHHH-

pLDDT: mean 90.52, std 10.97, range [35.71, 98.56]